Protein AF-A0A7S4CE50-F1 (afdb_monomer_lite)

Foldseek 3Di:
DVVQLVLLCVQVVAQFADCPDPLLVLLCQQQCLRSCVVVCVVPQKDGAADPQKDFFDLCVVCPPVNSVQFAKEDQALVWSADHRDMMGGSDPCSNCLLVVFPCSRVQRRDNDRDQQRHDDPPDPDDGGRSRNSSVVCCVVVVTGGDRDNAEPCHVQHPDDVPDKKWKWKDWPRWIWIDIPPDDIDTHRMYRCVPQVVQFDFDFDPVPPPTTMTIGIGDDDPDPDPDD

Secondary structure (DSSP, 8-state):
-HHHHHHHHHHH-S------SHHHHHTTGGGHHHHTHHHHTT-SEEEEE-SSEEE--HHHHS-HHHHHH-SEEES-TT-S--TTEEEEESSHHHHTGGGGSTTHHHHHH-SS---SSS--TT-TT----HHHHHHHHHHTTSS-EE----BTTTSS-SS-STT--EEEEEETTEEEEEESSS--EEESEEE-GGGGGG---B--GGGTTS--EEEEEPPP-------

InterPro domains:
  IPR046733 Protein of unknown function DUF6625 [PF20330] (19-205)

Radius of gyration: 19.38 Å; chains: 1; bounding box: 46×53×55 Å

Structure (mmCIF, N/CA/C/O backbone):
data_AF-A0A7S4CE50-F1
#
_entry.id   AF-A0A7S4CE50-F1
#
loop_
_atom_site.group_PDB
_atom_site.id
_atom_site.type_symbol
_atom_site.label_atom_id
_atom_site.label_alt_id
_atom_site.label_comp_id
_atom_site.label_asym_id
_atom_site.label_entity_id
_atom_site.label_seq_id
_atom_site.pdbx_PDB_ins_code
_atom_site.Cartn_x
_atom_site.Cartn_y
_atom_site.Cartn_z
_atom_site.occupancy
_atom_site.B_iso_or_equiv
_atom_site.auth_seq_id
_atom_site.auth_comp_id
_atom_site.auth_asym_id
_atom_site.auth_atom_id
_atom_site.pdbx_PDB_model_num
ATOM 1 N N . MET A 1 1 ? -18.381 3.928 -4.720 1.00 68.38 1 MET A N 1
ATOM 2 C CA . MET A 1 1 ? -17.875 4.724 -3.578 1.00 68.38 1 MET A CA 1
ATOM 3 C C . MET A 1 1 ? -18.650 4.424 -2.304 1.00 68.38 1 MET A C 1
ATOM 5 O O . MET A 1 1 ? -18.011 4.086 -1.322 1.00 68.38 1 MET A O 1
ATOM 9 N N . GLU A 1 2 ? -19.985 4.451 -2.327 1.00 77.75 2 GLU A N 1
ATOM 10 C CA . GLU A 1 2 ? -20.840 4.128 -1.165 1.00 77.75 2 GLU A CA 1
ATOM 11 C C . GLU A 1 2 ? -20.569 2.728 -0.584 1.00 77.75 2 GLU A C 1
ATOM 13 O O . GLU A 1 2 ? -20.152 2.621 0.559 1.00 77.75 2 GLU A O 1
ATOM 18 N N . GLN A 1 3 ? -20.592 1.674 -1.410 1.00 89.31 3 GLN A N 1
ATOM 19 C CA . GLN A 1 3 ? -20.269 0.304 -0.966 1.00 89.31 3 GLN A CA 1
ATOM 20 C C . GLN A 1 3 ? -18.892 0.165 -0.286 1.00 89.31 3 GLN A C 1
ATOM 22 O O . GLN A 1 3 ? -18.730 -0.638 0.632 1.00 89.31 3 GLN A O 1
ATOM 27 N N . PHE A 1 4 ? -17.895 0.932 -0.744 1.00 92.50 4 PHE A N 1
ATOM 28 C CA . PHE A 1 4 ? -16.549 0.934 -0.166 1.00 92.50 4 PHE A CA 1
ATOM 29 C C . PHE A 1 4 ? -16.538 1.632 1.199 1.00 92.50 4 PHE A C 1
ATOM 31 O O . PHE A 1 4 ? -15.965 1.109 2.153 1.00 92.50 4 PHE A O 1
ATOM 38 N N . HIS A 1 5 ? -17.178 2.801 1.293 1.00 93.50 5 HIS A N 1
ATOM 39 C CA . HIS A 1 5 ? -17.281 3.557 2.542 1.00 93.50 5 HIS A CA 1
ATOM 40 C C . HIS A 1 5 ? -18.080 2.776 3.589 1.00 93.50 5 HIS A C 1
ATOM 42 O O . HIS A 1 5 ? -17.591 2.596 4.702 1.00 93.50 5 HIS A O 1
ATOM 48 N N . ASP A 1 6 ? -19.212 2.186 3.204 1.00 94.62 6 ASP A N 1
ATOM 49 C CA . ASP A 1 6 ? -20.017 1.337 4.083 1.00 94.62 6 ASP A CA 1
ATOM 50 C C . ASP A 1 6 ? -19.229 0.131 4.592 1.00 94.62 6 ASP A C 1
ATOM 52 O O . ASP A 1 6 ? -19.325 -0.235 5.762 1.00 94.62 6 ASP A O 1
ATOM 56 N N . LEU A 1 7 ? -18.429 -0.502 3.727 1.00 95.81 7 LEU A N 1
ATOM 57 C CA . LEU A 1 7 ? -17.550 -1.593 4.139 1.00 95.81 7 LEU A CA 1
ATOM 58 C C . LEU A 1 7 ? -16.524 -1.114 5.169 1.00 95.81 7 LEU A C 1
ATOM 60 O O . LEU A 1 7 ? -16.334 -1.787 6.181 1.00 95.81 7 LEU A O 1
ATOM 64 N N . ALA A 1 8 ? -15.896 0.041 4.938 1.00 96.00 8 ALA A N 1
ATOM 65 C CA . ALA A 1 8 ? -14.939 0.625 5.870 1.00 96.00 8 ALA A CA 1
ATOM 66 C C . ALA A 1 8 ? -15.592 0.921 7.229 1.00 96.00 8 ALA A C 1
ATOM 68 O O . ALA A 1 8 ? -15.050 0.530 8.263 1.00 96.00 8 ALA A O 1
ATOM 69 N N . VAL A 1 9 ? -16.777 1.538 7.242 1.00 96.56 9 VAL A N 1
ATOM 70 C CA . VAL A 1 9 ? -17.545 1.822 8.465 1.00 96.56 9 VAL A CA 1
ATOM 71 C C . VAL A 1 9 ? -17.914 0.527 9.188 1.00 96.56 9 VAL A C 1
ATOM 73 O O . VAL A 1 9 ? -17.652 0.405 10.381 1.00 96.56 9 VAL A O 1
ATOM 76 N N . ARG A 1 10 ? -18.447 -0.479 8.480 1.00 96.81 10 ARG A N 1
ATOM 77 C CA . ARG A 1 10 ? -18.818 -1.773 9.080 1.00 96.81 10 ARG A CA 1
ATOM 78 C C . ARG A 1 10 ? -17.623 -2.516 9.673 1.00 96.81 10 ARG A C 1
ATOM 80 O O . ARG A 1 10 ? -17.726 -3.021 10.783 1.00 96.81 10 ARG A O 1
ATOM 87 N N . LYS A 1 11 ? -16.504 -2.598 8.945 1.00 96.62 11 LYS A N 1
ATOM 88 C CA . LYS A 1 11 ? -15.297 -3.311 9.397 1.00 96.62 11 LYS A CA 1
ATOM 89 C C . LYS A 1 11 ? -14.623 -2.584 10.557 1.00 96.62 11 LYS A C 1
ATOM 91 O O . LYS A 1 11 ? -14.184 -3.215 11.510 1.00 96.62 11 LYS A O 1
ATOM 96 N N . THR A 1 12 ? -14.540 -1.256 10.500 1.00 95.94 12 THR A N 1
ATOM 97 C CA . THR A 1 12 ? -13.874 -0.481 11.557 1.00 95.94 12 THR A CA 1
ATOM 98 C C . THR A 1 12 ? -14.747 -0.257 12.786 1.00 95.94 12 THR A C 1
ATOM 100 O O . THR A 1 12 ? -14.198 -0.135 13.874 1.00 95.94 12 THR A O 1
ATOM 103 N N . GLY A 1 13 ? -16.072 -0.192 12.635 1.00 96.50 13 GLY A N 1
ATOM 104 C CA . GLY A 1 13 ? -16.991 0.215 13.699 1.00 96.50 13 GLY A CA 1
ATOM 105 C C . GLY A 1 13 ? -16.960 1.718 14.006 1.00 96.50 13 GLY A C 1
ATOM 106 O O . GLY A 1 13 ? -17.508 2.140 15.020 1.00 96.50 13 GLY A O 1
ATOM 107 N N . HIS A 1 14 ? -16.324 2.534 13.156 1.00 95.44 14 HIS A N 1
ATOM 108 C CA . HIS A 1 14 ? -16.180 3.977 13.353 1.00 95.44 14 HIS A CA 1
ATOM 109 C C . HIS A 1 14 ? -16.920 4.776 12.279 1.00 95.44 14 HIS A C 1
ATOM 111 O O . HIS A 1 14 ? -17.014 4.369 11.124 1.00 95.44 14 HIS A O 1
ATOM 117 N N . SER A 1 15 ? -17.405 5.960 12.658 1.00 93.88 15 SER A N 1
ATOM 118 C CA . SER A 1 15 ? -17.930 6.938 11.704 1.00 93.88 15 SER A CA 1
ATOM 119 C C . SER A 1 15 ? -16.778 7.581 10.928 1.00 93.88 15 SER A C 1
ATOM 121 O O . SER A 1 15 ? -15.888 8.196 11.522 1.00 93.88 15 SER A O 1
ATOM 123 N N . LEU A 1 16 ? -16.776 7.424 9.603 1.00 94.25 16 LEU A N 1
ATOM 124 C CA . LEU A 1 16 ? -15.692 7.877 8.729 1.00 94.25 16 LEU A CA 1
ATOM 125 C C . LEU A 1 16 ? -16.144 9.025 7.826 1.00 94.25 16 LEU A C 1
ATOM 127 O O . LEU A 1 16 ? -17.318 9.145 7.473 1.00 94.25 16 LEU A O 1
ATOM 131 N N . GLY A 1 17 ? -15.189 9.860 7.425 1.00 90.06 17 GLY A N 1
ATOM 132 C CA . GLY A 1 17 ? -15.445 11.054 6.639 1.00 90.06 17 GLY A CA 1
ATOM 133 C C . GLY A 1 17 ? -15.938 10.704 5.231 1.00 90.06 17 GLY A C 1
ATOM 134 O O . GLY A 1 17 ? -15.553 9.670 4.679 1.00 90.06 17 GLY A O 1
ATOM 135 N N . PRO A 1 18 ? -16.771 11.557 4.621 1.00 88.44 18 PRO A N 1
ATOM 136 C CA . PRO A 1 18 ? -17.265 11.341 3.266 1.00 88.44 18 PRO A CA 1
ATOM 137 C C . PRO A 1 18 ? -16.127 11.370 2.236 1.00 88.44 18 PRO A C 1
ATOM 139 O O . PRO A 1 18 ? -15.191 12.166 2.330 1.00 88.44 18 PRO A O 1
ATOM 142 N N . LEU A 1 19 ? -16.238 10.537 1.201 1.00 88.44 19 LEU A N 1
ATOM 143 C CA . LEU A 1 19 ? -15.258 10.450 0.117 1.00 88.44 19 LEU A CA 1
ATOM 144 C C . LEU A 1 19 ? -15.548 11.490 -0.984 1.00 88.44 19 LEU A C 1
ATOM 146 O O . LEU A 1 19 ? -16.010 11.143 -2.068 1.00 88.44 19 LEU A O 1
ATOM 150 N N . TYR A 1 20 ? -15.285 12.772 -0.708 1.00 81.88 20 TYR A N 1
ATOM 151 C CA . TYR A 1 20 ? -15.552 13.883 -1.645 1.00 81.88 20 TYR A CA 1
ATOM 152 C C . TYR A 1 20 ? -14.523 14.054 -2.776 1.00 81.88 20 TYR A C 1
ATOM 154 O O . TYR A 1 20 ? -14.697 14.919 -3.632 1.00 81.88 20 TYR A O 1
ATOM 162 N N . GLY A 1 21 ? -13.450 13.261 -2.808 1.00 82.25 21 GLY A N 1
ATOM 163 C CA . GLY A 1 21 ? -12.438 13.372 -3.855 1.00 82.25 21 GLY A CA 1
ATOM 164 C C . GLY A 1 21 ? -11.477 12.186 -3.908 1.00 82.25 21 GLY A C 1
ATOM 165 O O . GLY A 1 21 ? -11.384 11.428 -2.938 1.00 82.25 21 GLY A O 1
ATOM 166 N N . PRO A 1 22 ? -10.737 12.037 -5.023 1.00 84.62 22 PRO A N 1
ATOM 167 C CA . PRO A 1 22 ? -9.852 10.896 -5.251 1.00 84.62 22 PRO A CA 1
ATOM 168 C C . PRO A 1 22 ? -8.738 10.806 -4.202 1.00 84.62 22 PRO A C 1
ATOM 170 O O . PRO A 1 22 ? -8.432 9.716 -3.742 1.00 84.62 22 PRO A O 1
ATOM 173 N N . TYR A 1 23 ? -8.205 11.939 -3.733 1.00 86.19 23 TYR A N 1
ATOM 174 C CA . TYR A 1 23 ? -7.177 11.947 -2.688 1.00 86.19 23 TYR A CA 1
ATOM 175 C C . TYR A 1 23 ? -7.693 11.495 -1.323 1.00 86.19 23 TYR A C 1
ATOM 177 O O . TYR A 1 23 ? -6.938 10.921 -0.551 1.00 86.19 23 TYR A O 1
ATOM 185 N N . LYS A 1 24 ? -8.982 11.683 -1.003 1.00 90.31 24 LYS A N 1
ATOM 186 C CA . LYS A 1 24 ? -9.495 11.205 0.289 1.00 90.31 24 LYS A CA 1
ATOM 187 C C . LYS A 1 24 ? -9.467 9.679 0.379 1.00 90.31 24 LYS A C 1
ATOM 189 O O . LYS A 1 24 ? -9.286 9.142 1.465 1.00 90.31 24 LYS A O 1
ATOM 194 N N . LEU A 1 25 ? -9.605 8.988 -0.754 1.00 90.62 25 LEU A N 1
ATOM 195 C CA . LEU A 1 25 ? -9.495 7.532 -0.824 1.00 90.62 25 LEU A CA 1
ATOM 196 C C . LEU A 1 25 ? -8.109 7.038 -0.385 1.00 90.62 25 LEU A C 1
ATOM 198 O O . LEU A 1 25 ? -8.008 5.964 0.203 1.00 90.62 25 LEU A O 1
ATOM 202 N N . CYS A 1 26 ? -7.063 7.834 -0.618 1.00 90.50 26 CYS A N 1
ATOM 203 C CA . CYS A 1 26 ? -5.698 7.516 -0.214 1.00 90.50 26 CYS A CA 1
ATOM 204 C C . CYS A 1 26 ? -5.573 7.340 1.306 1.00 90.50 26 CYS A C 1
ATOM 206 O O . CYS A 1 26 ? -4.957 6.377 1.755 1.00 90.50 26 CYS A O 1
ATOM 208 N N . ASP A 1 27 ? -6.300 8.133 2.107 1.00 92.25 27 ASP A N 1
ATOM 209 C CA . ASP A 1 27 ? -6.311 7.967 3.568 1.00 92.25 27 ASP A CA 1
ATOM 210 C C . ASP A 1 27 ? -6.834 6.589 4.016 1.00 92.25 27 ASP A C 1
ATOM 212 O O . ASP A 1 27 ? -6.598 6.178 5.145 1.00 92.25 27 ASP A O 1
ATOM 216 N N . TYR A 1 28 ? -7.549 5.861 3.154 1.00 93.81 28 TYR A N 1
ATOM 217 C CA . TYR A 1 28 ? -8.092 4.541 3.464 1.00 93.81 28 TYR A CA 1
ATOM 218 C C . TYR A 1 28 ? -7.153 3.396 3.060 1.00 93.81 28 TYR A C 1
ATOM 220 O O . TYR A 1 28 ? -7.399 2.265 3.475 1.00 93.81 28 TYR A O 1
ATOM 228 N N . LYS A 1 29 ? -6.067 3.646 2.306 1.00 93.75 29 LYS A N 1
ATOM 229 C CA . LYS A 1 29 ? -5.100 2.600 1.907 1.00 93.75 29 LYS A CA 1
ATOM 230 C C . LYS A 1 29 ? -4.586 1.768 3.100 1.00 93.75 29 LYS A C 1
ATOM 232 O O . LYS A 1 29 ? -4.558 0.541 2.979 1.00 93.75 29 LYS A O 1
ATOM 237 N N . PRO A 1 30 ? -4.272 2.353 4.279 1.00 94.25 30 PRO A N 1
ATOM 238 C CA . PRO A 1 30 ? -3.849 1.577 5.449 1.00 94.25 30 PRO A CA 1
ATOM 239 C C . PRO A 1 30 ? -4.900 0.585 5.971 1.00 94.25 30 PRO A C 1
ATOM 241 O O . PRO A 1 30 ? -4.553 -0.372 6.659 1.00 94.25 30 PRO A O 1
ATOM 244 N N . LEU A 1 31 ? -6.183 0.785 5.648 1.00 95.56 31 LEU A N 1
ATOM 245 C CA . LEU A 1 31 ? -7.282 -0.067 6.104 1.00 95.56 31 LEU A CA 1
ATOM 246 C C . LEU A 1 31 ? -7.499 -1.278 5.195 1.00 95.56 31 LEU A C 1
ATOM 248 O O . LEU A 1 31 ? -8.213 -2.193 5.597 1.00 95.56 31 LEU A O 1
ATOM 252 N N . PHE A 1 32 ? -6.915 -1.316 3.991 1.00 96.12 32 PHE A N 1
ATOM 253 C CA . PHE A 1 32 ? -7.239 -2.330 2.978 1.00 96.12 32 PHE A CA 1
ATOM 254 C C . PHE A 1 32 ? -7.058 -3.762 3.489 1.00 96.12 32 PHE A C 1
ATOM 256 O O . PHE A 1 32 ? -7.909 -4.609 3.227 1.00 96.12 32 PHE A O 1
ATOM 263 N N . GLY A 1 33 ? -6.012 -4.016 4.282 1.00 97.25 33 GLY A N 1
ATOM 264 C CA . GLY A 1 33 ? -5.773 -5.329 4.886 1.00 97.25 33 GLY A CA 1
ATOM 265 C C . GLY A 1 33 ? -6.938 -5.813 5.753 1.00 97.25 33 GLY A C 1
ATOM 266 O O . GLY A 1 33 ? -7.329 -6.971 5.667 1.00 97.25 33 GLY A O 1
ATOM 267 N N . HIS A 1 34 ? -7.523 -4.923 6.556 1.00 97.56 34 HIS A N 1
ATOM 268 C CA . HIS A 1 34 ? -8.688 -5.229 7.388 1.00 97.56 34 HIS A CA 1
ATOM 269 C C . HIS A 1 34 ? -9.996 -5.203 6.585 1.00 97.56 34 HIS A C 1
ATOM 271 O O . HIS A 1 34 ? -10.813 -6.113 6.699 1.00 97.56 34 HIS A O 1
ATOM 277 N N . MET A 1 35 ? -10.200 -4.189 5.741 1.00 97.06 35 MET A N 1
ATOM 278 C CA . MET A 1 35 ? -11.433 -4.035 4.962 1.00 97.06 35 MET A CA 1
ATOM 279 C C . MET A 1 35 ? -11.711 -5.238 4.066 1.00 97.06 35 MET A C 1
ATOM 281 O O . MET A 1 35 ? -12.860 -5.656 3.932 1.00 97.06 35 MET A O 1
ATOM 285 N N . PHE A 1 36 ? -10.656 -5.787 3.470 1.00 96.81 36 PHE A N 1
ATOM 286 C CA . PHE A 1 36 ? -10.731 -6.856 2.485 1.00 96.81 36 PHE A CA 1
ATOM 287 C C . PHE A 1 36 ? -10.237 -8.198 3.031 1.00 96.81 36 PHE A C 1
ATOM 289 O O . PHE A 1 36 ? -9.971 -9.108 2.253 1.00 96.81 36 PHE A O 1
ATOM 296 N N . GLU A 1 37 ? -10.130 -8.359 4.353 1.00 95.81 37 GLU A N 1
ATOM 297 C CA . GLU A 1 37 ? -9.559 -9.562 4.974 1.00 95.81 37 GLU A CA 1
ATOM 298 C C . GLU A 1 37 ? -10.221 -10.873 4.509 1.00 95.81 37 GLU A C 1
ATOM 300 O O . GLU A 1 37 ? -9.546 -11.898 4.435 1.00 95.81 37 GLU A O 1
ATOM 305 N N . ASP A 1 38 ? -11.511 -10.830 4.155 1.00 95.19 38 ASP A N 1
ATOM 306 C CA . ASP A 1 38 ? -12.289 -11.984 3.689 1.00 95.19 38 ASP A CA 1
ATOM 307 C C . ASP A 1 38 ? -11.818 -12.468 2.310 1.00 95.19 38 ASP A C 1
ATOM 309 O O . ASP A 1 38 ? -11.695 -13.668 2.076 1.00 95.19 38 ASP A O 1
ATOM 313 N N . ILE A 1 39 ? -11.492 -11.537 1.405 1.00 96.19 39 ILE A N 1
ATOM 314 C CA . ILE A 1 39 ? -10.974 -11.865 0.067 1.00 96.19 39 ILE A CA 1
ATOM 315 C C . ILE A 1 39 ? -9.454 -12.032 0.058 1.00 96.19 39 ILE A C 1
ATOM 317 O O . ILE A 1 39 ? -8.911 -12.606 -0.882 1.00 96.19 39 ILE A O 1
ATOM 321 N N . LEU A 1 40 ? -8.764 -11.540 1.092 1.00 97.00 40 LEU A N 1
ATOM 322 C CA . LEU A 1 40 ? -7.314 -11.644 1.216 1.00 97.00 40 LEU A CA 1
ATOM 323 C C . LEU A 1 40 ? -6.854 -13.011 1.745 1.00 97.00 40 LEU A C 1
ATOM 325 O O . LEU A 1 40 ? -5.680 -13.323 1.602 1.00 97.00 40 LEU A O 1
ATOM 329 N N . GLN A 1 41 ? -7.743 -13.845 2.299 1.00 95.38 41 GLN A N 1
ATOM 330 C CA . GLN A 1 41 ? -7.400 -15.150 2.896 1.00 95.38 41 GLN A CA 1
ATOM 331 C C . GLN A 1 41 ? -6.444 -16.041 2.074 1.00 95.38 41 GLN A C 1
ATOM 333 O O . GLN A 1 41 ? -5.528 -16.596 2.677 1.00 95.38 41 GLN A O 1
ATOM 338 N N . PRO A 1 42 ? -6.589 -16.198 0.741 1.00 97.25 42 PRO A N 1
ATOM 339 C CA . PRO A 1 42 ? -5.706 -17.081 -0.022 1.00 97.25 42 PRO A CA 1
ATOM 340 C C . PRO A 1 42 ? -4.359 -16.442 -0.403 1.00 97.25 42 PRO A C 1
ATOM 342 O O . PRO A 1 42 ? -3.556 -17.096 -1.063 1.00 97.25 42 PRO A O 1
ATOM 345 N N . TYR A 1 43 ? -4.108 -15.175 -0.052 1.00 97.69 43 TYR A N 1
ATOM 346 C CA . TYR A 1 43 ? -2.918 -14.436 -0.476 1.00 97.69 43 TYR A CA 1
ATOM 347 C C . TYR A 1 43 ? -1.918 -14.255 0.668 1.00 97.69 43 TYR A C 1
ATOM 349 O O . TYR A 1 43 ? -2.274 -13.799 1.754 1.00 97.69 43 TYR A O 1
ATOM 357 N N . ASP A 1 44 ? -0.637 -14.511 0.390 1.00 97.00 44 ASP A N 1
ATOM 358 C CA . ASP A 1 44 ? 0.461 -14.314 1.350 1.00 97.00 44 ASP A CA 1
ATOM 359 C C . ASP A 1 44 ? 0.725 -12.833 1.671 1.00 97.00 44 ASP A C 1
ATOM 361 O O . ASP A 1 44 ? 1.244 -12.490 2.738 1.00 97.00 44 ASP A O 1
ATOM 365 N N . PHE A 1 45 ? 0.385 -11.950 0.728 1.00 97.25 45 PHE A N 1
ATOM 366 C CA . PHE A 1 45 ? 0.628 -10.513 0.787 1.00 97.25 45 PHE A CA 1
ATOM 367 C C . PHE A 1 45 ? -0.588 -9.737 0.285 1.00 97.25 45 PHE A C 1
ATOM 369 O O . PHE A 1 45 ? -1.299 -10.180 -0.615 1.00 97.25 45 PHE A O 1
ATOM 376 N N . TYR A 1 46 ? -0.781 -8.544 0.834 1.00 96.81 46 TYR A N 1
ATOM 377 C CA . TYR A 1 46 ? -1.699 -7.528 0.324 1.00 96.81 46 TYR A CA 1
ATOM 378 C C . TYR A 1 46 ? -0.952 -6.202 0.201 1.00 96.81 46 TYR A C 1
ATOM 380 O O . TYR A 1 46 ? 0.166 -6.066 0.688 1.00 96.81 46 TYR A O 1
ATOM 388 N N . GLY A 1 47 ? -1.538 -5.201 -0.441 1.00 94.00 47 GLY A N 1
ATOM 389 C CA . GLY A 1 47 ? -0.869 -3.917 -0.569 1.00 94.00 47 GLY A CA 1
ATOM 390 C C . GLY A 1 47 ? -1.655 -2.911 -1.375 1.00 94.00 47 GLY A C 1
ATOM 391 O O . GLY A 1 47 ? -2.842 -3.093 -1.642 1.00 94.00 47 GLY A O 1
ATOM 392 N N . PHE A 1 48 ? -0.966 -1.851 -1.760 1.00 92.12 48 PHE A N 1
ATOM 393 C CA . PHE A 1 48 ? -1.499 -0.805 -2.614 1.00 92.12 48 PHE A CA 1
ATOM 394 C C . PHE A 1 48 ? -0.417 -0.301 -3.564 1.00 92.12 48 PHE A C 1
ATOM 396 O O . PHE A 1 48 ? 0.781 -0.381 -3.286 1.00 92.12 48 PHE A O 1
ATOM 403 N N . CYS A 1 49 ? -0.862 0.200 -4.706 1.00 89.44 49 CYS A N 1
ATOM 404 C CA . CYS A 1 49 ? -0.031 0.861 -5.696 1.00 89.44 49 CYS A CA 1
ATOM 405 C C . CYS A 1 49 ? -0.852 1.944 -6.383 1.00 89.44 49 CYS A C 1
ATOM 407 O O . CYS A 1 49 ? -2.089 1.905 -6.350 1.00 89.44 49 CYS A O 1
ATOM 409 N N . ASP A 1 50 ? -0.165 2.888 -7.011 1.00 86.31 50 ASP A N 1
ATOM 410 C CA . ASP A 1 50 ? -0.846 3.889 -7.814 1.00 86.31 50 ASP A CA 1
ATOM 411 C C . ASP A 1 50 ? -1.104 3.372 -9.233 1.00 86.31 50 ASP A C 1
ATOM 413 O O . ASP A 1 50 ? -0.390 2.521 -9.776 1.00 86.31 50 ASP A O 1
ATOM 417 N N . VAL A 1 51 ? -2.162 3.903 -9.841 1.00 85.19 51 VAL A N 1
ATOM 418 C CA . VAL A 1 51 ? -2.640 3.502 -11.174 1.00 85.19 51 VAL A CA 1
ATOM 419 C C . VAL A 1 51 ? -1.750 4.000 -12.314 1.00 85.19 51 VAL A C 1
ATOM 421 O O . VAL A 1 51 ? -1.845 3.527 -13.441 1.00 85.19 51 VAL A O 1
ATOM 424 N N . ASP A 1 52 ? -0.885 4.966 -12.036 1.00 82.44 52 ASP A N 1
ATOM 425 C CA . ASP A 1 52 ? 0.059 5.600 -12.951 1.00 82.44 52 ASP A CA 1
ATOM 426 C C . ASP A 1 52 ? 1.460 4.988 -12.818 1.00 82.44 52 ASP A C 1
ATOM 428 O O . ASP A 1 52 ? 2.481 5.683 -12.773 1.00 82.44 52 ASP A O 1
ATOM 432 N N . THR A 1 53 ? 1.501 3.660 -12.788 1.00 84.25 53 THR A N 1
ATOM 433 C CA . THR A 1 53 ? 2.728 2.873 -12.729 1.00 84.25 53 THR A CA 1
ATOM 434 C C . THR A 1 53 ? 2.876 1.995 -13.971 1.00 84.25 53 THR A C 1
ATOM 436 O O . THR A 1 53 ? 1.906 1.462 -14.508 1.00 84.25 53 THR A O 1
ATOM 439 N N . LEU A 1 54 ? 4.110 1.839 -14.451 1.00 85.06 54 LEU A N 1
ATOM 440 C CA . LEU A 1 54 ? 4.477 0.913 -15.520 1.00 85.06 54 LEU A CA 1
ATOM 441 C C . LEU A 1 54 ? 5.391 -0.170 -14.951 1.00 85.06 54 LEU A C 1
ATOM 443 O O . LEU A 1 54 ? 6.474 0.139 -14.458 1.00 85.06 54 LEU A O 1
ATOM 447 N N . TRP A 1 55 ? 4.962 -1.427 -15.034 1.00 87.81 55 TRP A N 1
ATOM 448 C CA . TRP A 1 55 ? 5.621 -2.574 -14.404 1.00 87.81 55 TRP A CA 1
ATOM 449 C C . TRP A 1 55 ? 6.581 -3.298 -15.354 1.00 87.81 55 TRP A C 1
ATOM 451 O O . TRP A 1 55 ? 6.274 -3.499 -16.528 1.00 87.81 55 TRP A O 1
ATOM 461 N N . GLY A 1 56 ? 7.736 -3.703 -14.831 1.00 90.94 56 GLY A N 1
ATOM 462 C CA . GLY A 1 56 ? 8.683 -4.630 -15.449 1.00 90.94 56 GLY A CA 1
ATOM 463 C C . GLY A 1 56 ? 8.580 -6.033 -14.846 1.00 90.94 56 GLY A C 1
ATOM 464 O O . GLY A 1 56 ? 7.505 -6.481 -14.445 1.00 90.94 56 GLY A O 1
ATOM 465 N N . ASP A 1 57 ? 9.717 -6.723 -14.737 1.00 91.12 57 ASP A N 1
ATOM 466 C CA . ASP A 1 57 ? 9.780 -8.070 -14.166 1.00 91.12 57 ASP A CA 1
ATOM 467 C C . ASP A 1 57 ? 9.778 -8.026 -12.633 1.00 91.12 57 ASP A C 1
ATOM 469 O O . ASP A 1 57 ? 10.827 -8.049 -11.990 1.00 91.12 57 ASP A O 1
ATOM 473 N N . ILE A 1 58 ? 8.587 -8.006 -12.031 1.00 90.56 58 ILE A N 1
ATOM 474 C CA . ILE A 1 58 ? 8.411 -7.965 -10.571 1.00 90.56 58 ILE A CA 1
ATOM 475 C C . ILE A 1 58 ? 9.099 -9.144 -9.877 1.00 90.56 58 ILE A C 1
ATOM 477 O O . ILE A 1 58 ? 9.659 -8.985 -8.791 1.00 90.56 58 ILE A O 1
ATOM 481 N N . ARG A 1 59 ? 9.084 -10.331 -10.496 1.00 90.88 59 ARG A N 1
ATOM 482 C CA . ARG A 1 59 ? 9.611 -11.558 -9.885 1.00 90.88 59 ARG A CA 1
ATOM 483 C C . ARG A 1 59 ? 11.131 -11.575 -9.814 1.00 90.88 59 ARG A C 1
ATOM 485 O O . ARG A 1 59 ? 11.665 -12.231 -8.920 1.00 90.88 59 ARG A O 1
ATOM 492 N N . SER A 1 60 ? 11.812 -10.824 -10.677 1.00 89.50 60 SER A N 1
ATOM 493 C CA . SER A 1 60 ? 13.261 -10.632 -10.568 1.00 89.50 60 SER A CA 1
ATOM 494 C C . SER A 1 60 ? 13.674 -9.827 -9.323 1.00 89.50 60 SER A C 1
ATOM 496 O O . SER A 1 60 ? 14.763 -10.046 -8.794 1.00 89.50 60 SER A O 1
ATOM 498 N N . PHE A 1 61 ? 12.792 -8.961 -8.799 1.00 88.50 61 PHE A N 1
ATOM 499 C CA . PHE A 1 61 ? 13.043 -8.149 -7.598 1.00 88.50 61 PHE A CA 1
ATOM 500 C C . PHE A 1 61 ? 12.449 -8.776 -6.329 1.00 88.50 61 PHE A C 1
ATOM 502 O O . PHE A 1 61 ? 13.132 -8.906 -5.313 1.00 88.50 61 PHE A O 1
ATOM 509 N N . LEU A 1 62 ? 11.185 -9.207 -6.382 1.00 89.81 62 LEU A N 1
ATOM 510 C CA . LEU A 1 62 ? 10.472 -9.847 -5.273 1.00 89.81 62 LEU A CA 1
ATOM 511 C C . LEU A 1 62 ? 10.576 -11.370 -5.372 1.00 89.81 62 LEU A C 1
ATOM 513 O O . LEU A 1 62 ? 9.597 -12.087 -5.606 1.00 89.81 62 LEU A O 1
ATOM 517 N N . THR A 1 63 ? 11.805 -11.854 -5.213 1.00 92.94 63 THR A N 1
ATOM 518 C CA . THR A 1 63 ? 12.117 -13.287 -5.233 1.00 92.94 63 THR A CA 1
ATOM 519 C C . THR A 1 63 ? 11.502 -14.009 -4.025 1.00 92.94 63 THR A C 1
ATOM 521 O O . THR A 1 63 ? 11.257 -13.377 -2.993 1.00 92.94 63 THR A O 1
ATOM 524 N N . PRO A 1 64 ? 11.305 -15.341 -4.079 1.00 94.62 64 PRO A N 1
ATOM 525 C CA . PRO A 1 64 ? 10.840 -16.106 -2.920 1.00 94.62 64 PRO A CA 1
ATOM 526 C C . PRO A 1 64 ? 11.694 -15.885 -1.663 1.00 94.62 64 PRO A C 1
ATOM 528 O O . PRO A 1 64 ? 11.157 -15.733 -0.572 1.00 94.62 64 PRO A O 1
ATOM 531 N N . ALA A 1 65 ? 13.020 -15.779 -1.807 1.00 93.50 65 ALA A N 1
ATOM 532 C CA . ALA A 1 65 ? 13.923 -15.506 -0.687 1.00 93.50 65 ALA A CA 1
ATOM 533 C C . ALA A 1 65 ? 13.660 -14.130 -0.047 1.00 93.50 65 ALA A C 1
ATOM 535 O O . ALA A 1 65 ? 13.613 -14.011 1.179 1.00 93.50 65 ALA A O 1
ATOM 536 N N . VAL A 1 66 ? 13.441 -13.101 -0.872 1.00 91.94 66 VAL A N 1
ATOM 537 C CA . VAL A 1 66 ? 13.095 -11.743 -0.423 1.00 91.94 66 VAL A CA 1
ATOM 538 C C . VAL A 1 66 ? 11.726 -11.740 0.267 1.00 91.94 66 VAL A C 1
ATOM 540 O O . VAL A 1 66 ? 11.614 -11.246 1.390 1.00 91.94 66 VAL A O 1
ATOM 543 N N . LEU A 1 67 ? 10.723 -12.380 -0.343 1.00 93.56 67 LEU A N 1
ATOM 544 C CA . LEU A 1 67 ? 9.364 -12.504 0.196 1.00 93.56 67 LEU A CA 1
ATOM 545 C C . LEU A 1 67 ? 9.305 -13.298 1.511 1.00 93.56 67 LEU A C 1
ATOM 547 O O . LEU A 1 67 ? 8.523 -12.972 2.397 1.00 93.56 67 LEU A O 1
ATOM 551 N N . HIS A 1 68 ? 10.138 -14.321 1.696 1.00 95.25 68 HIS A N 1
ATOM 552 C CA . HIS A 1 68 ? 10.178 -15.088 2.948 1.00 95.25 68 HIS A CA 1
ATOM 553 C C . HIS A 1 68 ? 10.858 -14.331 4.102 1.00 95.25 68 HIS A C 1
ATOM 555 O O . HIS A 1 68 ? 10.507 -14.520 5.270 1.00 95.25 68 HIS A O 1
ATOM 561 N N . SER A 1 69 ? 11.826 -13.467 3.794 1.00 94.62 69 SER A N 1
ATOM 562 C CA . SER A 1 69 ? 12.663 -12.796 4.797 1.00 94.62 69 SER A CA 1
ATOM 563 C C . SER A 1 69 ? 12.113 -11.459 5.300 1.00 94.62 69 SER A C 1
ATOM 565 O O . SER A 1 69 ? 12.619 -10.957 6.301 1.00 94.62 69 SER A O 1
ATOM 567 N N . HIS A 1 70 ? 11.074 -10.906 4.669 1.00 95.50 70 HIS A N 1
ATOM 568 C CA . HIS A 1 70 ? 10.535 -9.590 5.022 1.00 95.50 70 HIS A CA 1
ATOM 569 C C . HIS A 1 70 ? 9.010 -9.597 5.125 1.00 95.50 70 HIS A C 1
ATOM 571 O O . HIS A 1 70 ? 8.330 -10.449 4.558 1.00 95.50 70 HIS A O 1
ATOM 577 N N . ASP A 1 71 ? 8.475 -8.645 5.877 1.00 96.62 71 ASP A N 1
ATOM 578 C CA . ASP A 1 71 ? 7.050 -8.496 6.158 1.00 96.62 71 ASP A CA 1
ATOM 579 C C . ASP A 1 71 ? 6.457 -7.272 5.460 1.00 96.62 71 ASP A C 1
ATOM 581 O O . ASP A 1 71 ? 5.268 -7.267 5.166 1.00 96.62 71 ASP A O 1
ATOM 585 N N . VAL A 1 72 ? 7.268 -6.257 5.155 1.00 94.00 72 VAL A N 1
ATOM 586 C CA . VAL A 1 72 ? 6.837 -5.070 4.407 1.00 94.00 72 VAL A CA 1
ATOM 587 C C . VAL A 1 72 ? 7.828 -4.780 3.287 1.00 94.00 72 VAL A C 1
ATOM 589 O O . VAL A 1 72 ? 9.037 -4.765 3.520 1.00 94.00 72 VAL A O 1
ATOM 592 N N . PHE A 1 73 ? 7.319 -4.538 2.081 1.00 91.00 73 PHE A N 1
ATOM 593 C CA . PHE A 1 73 ? 8.099 -4.178 0.900 1.00 91.00 73 PHE A CA 1
ATOM 594 C C . PHE A 1 73 ? 7.621 -2.834 0.392 1.00 91.00 73 PHE A C 1
ATOM 596 O O . PHE A 1 73 ? 6.461 -2.696 0.017 1.00 91.00 73 PHE A O 1
ATOM 603 N N . SER A 1 74 ? 8.520 -1.867 0.327 1.00 85.12 74 SER A N 1
ATOM 604 C CA . SER A 1 74 ? 8.274 -0.586 -0.317 1.00 85.12 74 SER A CA 1
ATOM 605 C C . SER A 1 74 ? 9.345 -0.341 -1.365 1.00 85.12 74 SER A C 1
ATOM 607 O O . SER A 1 74 ? 10.411 -0.960 -1.370 1.00 85.12 74 SER A O 1
ATOM 609 N N . ALA A 1 75 ? 9.050 0.569 -2.280 1.00 71.00 75 ALA A N 1
ATOM 610 C CA . ALA A 1 75 ? 9.982 0.924 -3.334 1.00 71.00 75 ALA A CA 1
ATOM 611 C C . ALA A 1 75 ? 11.129 1.841 -2.892 1.00 71.00 75 ALA A C 1
ATOM 613 O O . ALA A 1 75 ? 12.144 1.932 -3.592 1.00 71.00 75 ALA A O 1
ATOM 614 N N . TRP A 1 76 ? 10.983 2.490 -1.729 1.00 71.56 76 TRP A N 1
ATOM 615 C CA . TRP A 1 76 ? 11.939 3.476 -1.245 1.00 71.56 76 TRP A CA 1
ATOM 616 C C . TRP A 1 76 ? 12.769 2.932 -0.080 1.00 71.56 76 TRP A C 1
ATOM 618 O O . TRP A 1 76 ? 12.235 2.733 1.009 1.00 71.56 76 TRP A O 1
ATOM 628 N N . PRO A 1 77 ? 14.103 2.812 -0.213 1.00 62.94 77 PRO A N 1
ATOM 629 C CA . PRO A 1 77 ? 14.954 2.257 0.845 1.00 62.94 77 PRO A CA 1
ATOM 630 C C . PRO A 1 77 ? 14.965 3.089 2.138 1.00 62.94 77 PRO A C 1
ATOM 632 O O . PRO A 1 77 ? 15.450 2.625 3.164 1.00 62.94 77 PRO A O 1
ATOM 635 N N . ARG A 1 78 ? 14.455 4.328 2.103 1.00 67.19 78 ARG A N 1
ATOM 636 C CA . ARG A 1 78 ? 14.412 5.246 3.252 1.00 67.19 78 ARG A CA 1
ATOM 637 C C . ARG A 1 78 ? 13.023 5.383 3.897 1.00 67.19 78 ARG A C 1
ATOM 639 O O . ARG A 1 78 ? 12.921 6.071 4.908 1.00 67.19 78 ARG A O 1
ATOM 646 N N . ARG A 1 79 ? 11.964 4.758 3.357 1.00 73.44 79 ARG A N 1
ATOM 647 C CA . ARG A 1 79 ? 10.616 4.726 3.974 1.00 73.44 79 ARG A CA 1
ATOM 648 C C . ARG A 1 79 ? 10.065 3.323 3.905 1.00 73.44 79 ARG A C 1
ATOM 650 O O . ARG A 1 79 ? 10.029 2.715 2.846 1.00 73.44 79 ARG A O 1
ATOM 657 N N . VAL A 1 80 ? 9.521 2.867 5.024 1.00 79.00 80 VAL A N 1
ATOM 658 C CA . VAL A 1 80 ? 8.885 1.550 5.108 1.00 79.00 80 VAL A CA 1
ATOM 659 C C . VAL A 1 80 ? 7.568 1.486 4.319 1.00 79.00 80 VAL A C 1
ATOM 661 O O . VAL A 1 80 ? 7.173 0.408 3.898 1.00 79.00 80 VAL A O 1
ATOM 664 N N . VAL A 1 81 ? 6.916 2.626 4.063 1.00 83.88 81 VAL A N 1
ATOM 665 C CA . VAL A 1 81 ? 5.698 2.723 3.239 1.00 83.88 81 VAL A CA 1
ATOM 666 C C . VAL A 1 81 ? 5.857 3.824 2.199 1.00 83.88 81 VAL A C 1
ATOM 668 O O . VAL A 1 81 ? 6.353 4.911 2.508 1.00 83.88 81 VAL A O 1
ATOM 671 N N . TYR A 1 82 ? 5.433 3.536 0.971 1.00 80.94 82 TYR A N 1
ATOM 672 C CA . TYR A 1 82 ? 5.439 4.474 -0.143 1.00 80.94 82 TYR A CA 1
ATOM 673 C C . TYR A 1 82 ? 4.234 4.260 -1.062 1.00 80.94 82 TYR A C 1
ATOM 675 O O . TYR A 1 82 ? 3.834 3.128 -1.335 1.00 80.94 82 TYR A O 1
ATOM 683 N N . GLY A 1 83 ? 3.646 5.345 -1.548 1.00 75.62 83 GLY A N 1
ATOM 684 C CA . GLY A 1 83 ? 2.342 5.300 -2.199 1.00 75.62 83 GLY A CA 1
ATOM 685 C C . GLY A 1 83 ? 2.199 4.514 -3.456 1.00 75.62 83 GLY A C 1
ATOM 686 O O . GLY A 1 83 ? 1.261 3.735 -3.632 1.00 75.62 83 GLY A O 1
ATOM 687 N N . HIS A 1 84 ? 3.179 4.728 -4.320 1.00 81.12 84 HIS A N 1
ATOM 688 C CA . HIS A 1 84 ? 3.178 4.188 -5.663 1.00 81.12 84 HIS A CA 1
ATOM 689 C C . HIS A 1 84 ? 3.281 2.665 -5.629 1.00 81.12 84 HIS A C 1
ATOM 691 O O . HIS A 1 84 ? 2.831 2.010 -6.566 1.00 81.12 84 HIS A O 1
ATOM 697 N N . PHE A 1 85 ? 3.848 2.106 -4.551 1.00 87.50 85 PHE A N 1
ATOM 698 C CA . PHE A 1 85 ? 3.893 0.676 -4.293 1.00 87.50 85 PHE A CA 1
ATOM 699 C C . PHE A 1 85 ? 4.306 0.356 -2.850 1.00 87.50 85 PHE A C 1
ATOM 701 O O . PHE A 1 85 ? 5.426 0.671 -2.432 1.00 87.50 85 PHE A O 1
ATOM 708 N N . THR A 1 86 ? 3.442 -0.359 -2.127 1.00 90.69 86 THR A N 1
ATOM 709 C CA . THR A 1 86 ? 3.795 -1.054 -0.883 1.00 90.69 86 THR A CA 1
ATOM 710 C C . THR A 1 86 ? 3.062 -2.392 -0.777 1.00 90.69 86 THR A C 1
ATOM 712 O O . THR A 1 86 ? 1.857 -2.459 -1.016 1.00 90.69 86 THR A O 1
ATOM 715 N N . LEU A 1 87 ? 3.774 -3.445 -0.370 1.00 94.06 87 LEU A N 1
ATOM 716 C CA . LEU A 1 87 ? 3.220 -4.745 0.012 1.00 94.06 87 LEU A CA 1
ATOM 717 C C . LEU A 1 87 ? 3.444 -5.019 1.499 1.00 94.06 87 LEU A C 1
ATOM 719 O O . LEU A 1 87 ? 4.494 -4.708 2.053 1.00 94.06 87 LEU A O 1
ATOM 723 N N . PHE A 1 88 ? 2.480 -5.690 2.110 1.00 96.44 88 PHE A N 1
ATOM 724 C CA . PHE A 1 88 ? 2.453 -6.115 3.499 1.00 96.44 88 PHE A CA 1
ATOM 725 C C . PHE A 1 88 ? 2.167 -7.606 3.547 1.00 96.44 88 PHE A C 1
ATOM 727 O O . PHE A 1 88 ? 1.290 -8.105 2.836 1.00 96.44 88 PHE A O 1
ATOM 734 N N . ARG A 1 89 ? 2.879 -8.332 4.405 1.00 97.88 89 ARG A N 1
ATOM 735 C CA . ARG A 1 89 ? 2.558 -9.719 4.716 1.00 97.88 89 ARG A CA 1
ATOM 736 C C . ARG A 1 89 ? 1.142 -9.766 5.266 1.00 97.88 89 ARG A C 1
ATOM 738 O O . ARG A 1 89 ? 0.769 -8.974 6.132 1.00 97.88 89 ARG A O 1
ATOM 745 N N . ASN A 1 90 ? 0.353 -10.704 4.769 1.00 98.00 90 ASN A N 1
ATOM 746 C CA . ASN A 1 90 ? -1.032 -10.852 5.165 1.00 98.00 90 ASN A CA 1
ATOM 747 C C . ASN A 1 90 ? -1.145 -11.544 6.530 1.00 98.00 90 ASN A C 1
ATOM 749 O O . ASN A 1 90 ? -1.465 -12.723 6.642 1.00 98.00 90 ASN A O 1
ATOM 753 N N . ILE A 1 91 ? -0.832 -10.792 7.584 1.00 97.44 91 ILE A N 1
ATOM 754 C CA . ILE A 1 91 ? -0.929 -11.221 8.980 1.00 97.44 91 ILE A CA 1
ATOM 755 C C . ILE A 1 91 ? -1.769 -10.223 9.782 1.00 97.44 91 ILE A C 1
ATOM 757 O O . ILE A 1 91 ? -1.762 -9.030 9.465 1.00 97.44 91 ILE A O 1
ATOM 761 N N . PRO A 1 92 ? -2.454 -10.667 10.856 1.00 97.00 92 PRO A N 1
ATOM 762 C CA . PRO A 1 92 ? -3.256 -9.791 11.709 1.00 97.00 92 PRO A CA 1
ATOM 763 C C . PRO A 1 92 ? -2.526 -8.517 12.149 1.00 97.00 92 PRO A C 1
ATOM 765 O O . PRO A 1 92 ? -3.097 -7.436 12.049 1.00 97.00 92 PRO A O 1
ATOM 768 N N . LEU A 1 93 ? -1.253 -8.637 12.549 1.00 97.50 93 LEU A N 1
ATOM 769 C CA . LEU A 1 93 ? -0.422 -7.506 12.971 1.00 97.50 93 LEU A CA 1
ATOM 770 C C . LEU A 1 93 ? -0.441 -6.359 11.947 1.00 97.50 93 LEU A C 1
ATOM 772 O O . LEU A 1 93 ? -0.717 -5.220 12.306 1.00 97.50 93 LEU A O 1
ATOM 776 N N . LEU A 1 94 ? -0.200 -6.664 10.668 1.00 97.38 94 LEU A N 1
ATOM 777 C CA . LEU A 1 94 ? -0.141 -5.655 9.610 1.00 97.38 94 LEU A CA 1
ATOM 778 C C . LEU A 1 94 ? -1.535 -5.210 9.158 1.00 97.38 94 LEU A C 1
ATOM 780 O O . LEU A 1 94 ? -1.746 -4.018 8.936 1.00 97.38 94 LEU A O 1
ATOM 784 N N . ARG A 1 95 ? -2.517 -6.124 9.101 1.00 97.50 95 ARG A N 1
ATOM 785 C CA . ARG A 1 95 ? -3.902 -5.782 8.717 1.00 97.50 95 ARG A CA 1
ATOM 786 C C . ARG A 1 95 ? -4.522 -4.734 9.636 1.00 97.50 95 ARG A C 1
ATOM 788 O O . ARG A 1 95 ? -5.297 -3.900 9.174 1.00 97.50 95 ARG A O 1
ATOM 795 N N . TYR A 1 96 ? -4.184 -4.778 10.923 1.00 97.25 96 TYR A N 1
ATOM 796 C CA . TYR A 1 96 ? -4.719 -3.865 11.932 1.00 97.25 96 TYR A CA 1
ATOM 797 C C . TYR A 1 96 ? -3.756 -2.738 12.318 1.00 97.25 96 TYR A C 1
ATOM 799 O O . TYR A 1 96 ? -4.109 -1.920 13.164 1.00 97.25 96 TYR A O 1
ATOM 807 N N . ALA A 1 97 ? -2.586 -2.641 11.681 1.00 95.56 97 ALA A N 1
ATOM 808 C CA . ALA A 1 97 ? -1.547 -1.680 12.045 1.00 95.56 97 ALA A CA 1
ATOM 809 C C . ALA A 1 97 ? -1.987 -0.211 11.969 1.00 95.56 97 ALA A C 1
ATOM 811 O O . ALA A 1 97 ? -1.458 0.638 12.682 1.00 95.56 97 ALA A O 1
ATOM 812 N N . TYR A 1 98 ? -2.982 0.102 11.135 1.00 94.62 98 TYR A N 1
ATOM 813 C CA . TYR A 1 98 ? -3.547 1.447 11.040 1.00 94.62 98 TYR A CA 1
ATOM 814 C C . TYR A 1 98 ? -4.102 1.953 12.389 1.00 94.62 98 TYR A C 1
ATOM 816 O O . TYR A 1 98 ? -4.179 3.160 12.597 1.00 94.62 98 TYR A O 1
ATOM 824 N N . ARG A 1 99 ? -4.476 1.054 13.314 1.00 95.44 99 ARG A N 1
ATOM 825 C CA . ARG A 1 99 ? -5.013 1.404 14.643 1.00 95.44 99 ARG A CA 1
ATOM 826 C C . ARG A 1 99 ? -3.988 2.100 15.537 1.00 95.44 99 ARG A C 1
ATOM 828 O O . ARG A 1 99 ? -4.381 2.912 16.369 1.00 95.44 99 ARG A O 1
ATOM 835 N N . ASP A 1 100 ? -2.708 1.834 15.306 1.00 93.69 100 ASP A N 1
ATOM 836 C CA . ASP A 1 100 ? -1.595 2.382 16.085 1.00 93.69 100 ASP A CA 1
ATOM 837 C C . ASP A 1 100 ? -1.052 3.679 15.465 1.00 93.69 100 ASP A C 1
ATOM 839 O O . ASP A 1 100 ? -0.041 4.230 15.905 1.00 93.69 100 ASP A O 1
ATOM 843 N N . VAL A 1 101 ? -1.717 4.191 14.425 1.00 91.88 101 VAL A N 1
ATOM 844 C CA . VAL A 1 101 ? -1.405 5.500 13.859 1.00 91.88 101 VAL A CA 1
ATOM 845 C C . VAL A 1 101 ? -2.035 6.585 14.725 1.00 91.88 101 VAL A C 1
ATOM 847 O O . VAL A 1 101 ? -3.250 6.627 14.938 1.00 91.88 101 VAL A O 1
ATOM 850 N N . GLU A 1 102 ? -1.205 7.508 15.208 1.00 89.50 102 GLU A N 1
ATOM 851 C CA . GLU A 1 102 ? -1.651 8.591 16.079 1.00 89.50 102 GLU A CA 1
ATOM 852 C C . GLU A 1 102 ? -2.771 9.416 15.426 1.00 89.50 102 GLU A C 1
ATOM 854 O O . GLU A 1 102 ? -2.640 9.943 14.317 1.00 89.50 102 GLU A O 1
ATOM 859 N N . GLY A 1 103 ? -3.910 9.532 16.113 1.00 91.19 103 GLY A N 1
ATOM 860 C CA . GLY A 1 103 ? -5.063 10.280 15.616 1.00 91.19 103 GLY A CA 1
ATOM 861 C C . GLY A 1 103 ? -5.705 9.692 14.353 1.00 91.19 103 GLY A C 1
ATOM 862 O O . GLY A 1 103 ? -6.347 10.442 13.615 1.00 91.19 103 GLY A O 1
ATOM 863 N N . VAL A 1 104 ? -5.551 8.386 14.088 1.00 93.44 104 VAL A N 1
ATOM 864 C CA . VAL A 1 104 ? -6.098 7.722 12.890 1.00 93.44 104 VAL A CA 1
ATOM 865 C C . VAL A 1 104 ? -7.578 8.016 12.668 1.00 93.44 104 VAL A C 1
ATOM 867 O O . VAL A 1 104 ? -7.969 8.408 11.573 1.00 93.44 104 VAL A O 1
ATOM 870 N N . TRP A 1 105 ? -8.399 7.930 13.715 1.00 94.88 105 TRP A N 1
ATOM 871 C CA . TRP A 1 105 ? -9.835 8.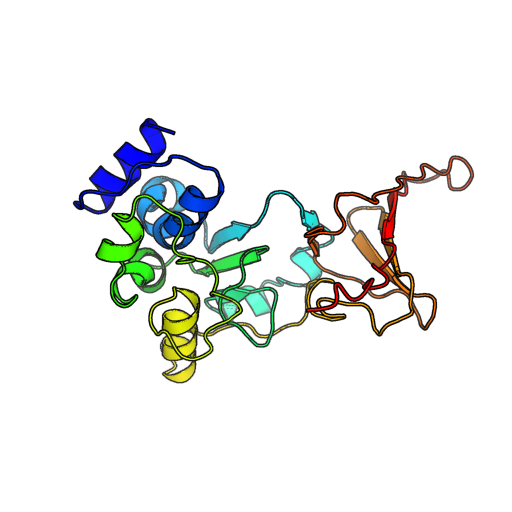169 13.596 1.00 94.88 105 TRP A CA 1
ATOM 872 C C . TRP A 1 105 ? -10.146 9.624 13.263 1.00 94.88 105 TRP A C 1
ATOM 874 O O . TRP A 1 105 ? -10.942 9.875 12.369 1.00 94.88 105 TRP A O 1
ATOM 884 N N . ARG A 1 106 ? -9.442 10.589 13.872 1.00 94.00 106 ARG A N 1
ATOM 885 C CA . ARG A 1 106 ? -9.566 12.010 13.501 1.00 94.00 106 ARG A CA 1
ATOM 886 C C . ARG A 1 106 ? -9.287 12.208 12.009 1.00 94.00 106 ARG A C 1
ATOM 888 O O . ARG A 1 106 ? -10.025 12.928 11.342 1.00 94.00 106 ARG A O 1
ATOM 895 N N . LYS A 1 107 ? -8.230 11.573 11.492 1.00 91.81 107 LYS A N 1
ATOM 896 C CA . LYS A 1 107 ? -7.805 11.690 10.090 1.00 91.81 107 LYS A CA 1
ATOM 897 C C . LYS A 1 107 ? -8.797 11.025 9.134 1.00 91.81 107 LYS A C 1
ATOM 899 O O . LYS A 1 107 ? -9.198 11.627 8.140 1.00 91.81 107 LYS A O 1
ATOM 904 N N . LEU A 1 108 ? -9.268 9.822 9.455 1.00 93.94 108 LEU A N 1
ATOM 905 C CA . LEU A 1 108 ? -10.264 9.114 8.647 1.00 93.94 108 LEU A CA 1
ATOM 906 C C . LEU A 1 108 ? -11.633 9.806 8.661 1.00 93.94 108 LEU A C 1
ATOM 908 O O . LEU A 1 108 ? -12.304 9.843 7.631 1.00 93.94 108 LEU A O 1
ATOM 912 N N . SER A 1 109 ? -12.034 10.397 9.789 1.00 94.69 109 SER A N 1
ATOM 913 C CA . SER A 1 109 ? -13.279 11.166 9.920 1.00 94.69 109 SER A CA 1
ATOM 914 C C . SER A 1 109 ? -13.205 12.560 9.281 1.00 94.69 109 SER A C 1
ATOM 916 O O . SER A 1 109 ? -14.243 13.182 9.053 1.00 94.69 109 SER A O 1
ATOM 918 N N . ALA A 1 110 ? -12.007 13.065 8.964 1.00 92.31 110 ALA A N 1
ATOM 919 C CA . ALA A 1 110 ? -11.840 14.370 8.333 1.00 92.31 110 ALA A CA 1
ATOM 920 C C . ALA A 1 110 ? -12.472 14.411 6.933 1.00 92.31 110 ALA A C 1
ATOM 922 O O . ALA A 1 110 ? -12.376 13.462 6.156 1.00 92.31 110 ALA A O 1
ATOM 923 N N . ARG A 1 111 ? -13.076 15.552 6.582 1.00 90.12 111 ARG A N 1
ATOM 924 C CA . ARG A 1 111 ? -13.667 15.777 5.252 1.00 90.12 111 ARG A CA 1
ATOM 925 C C . ARG A 1 111 ? -12.617 15.785 4.139 1.00 90.12 111 ARG A C 1
ATOM 927 O O . ARG A 1 111 ? -12.881 15.315 3.037 1.00 90.12 111 ARG A O 1
ATOM 934 N N . ASN A 1 112 ? -11.454 16.358 4.429 1.00 89.44 112 ASN A N 1
ATOM 935 C CA . ASN A 1 112 ? -10.370 16.524 3.471 1.00 89.44 112 ASN A CA 1
ATOM 936 C C . ASN A 1 112 ? -9.342 15.399 3.617 1.00 89.44 112 ASN A C 1
ATOM 938 O O . ASN A 1 112 ? -9.325 14.678 4.619 1.00 89.44 112 ASN A O 1
ATOM 942 N N . TRP A 1 113 ? -8.513 15.252 2.586 1.00 89.06 113 TRP A N 1
ATOM 943 C CA . TRP A 1 113 ? -7.348 14.374 2.599 1.00 89.06 113 TRP A CA 1
ATOM 944 C C . TRP A 1 113 ? -6.361 14.798 3.693 1.00 89.06 113 TRP A C 1
ATOM 946 O O . TRP A 1 113 ? -6.087 15.989 3.856 1.00 89.06 113 TRP A O 1
ATOM 956 N N . GLU A 1 114 ? -5.852 13.820 4.439 1.00 88.31 114 GLU A N 1
ATOM 957 C CA . GLU A 1 114 ? -4.936 14.023 5.565 1.00 88.31 114 GLU A CA 1
ATOM 958 C C . GLU A 1 114 ? -3.539 13.436 5.330 1.00 88.31 114 GLU A C 1
ATOM 960 O O . GLU A 1 114 ? -2.630 13.718 6.114 1.00 88.31 114 GLU A O 1
ATOM 965 N N . GLY A 1 115 ? -3.345 12.681 4.246 1.00 85.50 115 GLY A N 1
ATOM 966 C CA . GLY A 1 115 ? -2.069 12.049 3.908 1.00 85.50 115 GLY A CA 1
ATOM 967 C C . GLY A 1 115 ? -1.768 10.831 4.767 1.00 85.50 115 GLY A C 1
ATOM 968 O O . GLY A 1 115 ? -0.603 10.576 5.051 1.00 85.50 115 GLY A O 1
ATOM 969 N N . LEU A 1 116 ? -2.789 10.107 5.250 1.00 88.62 116 LEU A N 1
ATOM 970 C CA . LEU A 1 116 ? -2.583 9.005 6.199 1.00 88.62 116 LEU A CA 1
ATOM 971 C C . LEU A 1 116 ? -1.680 7.909 5.621 1.00 88.62 116 LEU A C 1
ATOM 973 O O . LEU A 1 116 ? -0.860 7.343 6.344 1.00 88.62 116 LEU A O 1
ATOM 977 N N . ASP A 1 117 ? -1.839 7.612 4.335 1.00 85.19 117 ASP A N 1
ATOM 978 C CA . ASP A 1 117 ? -1.027 6.649 3.604 1.00 85.19 117 ASP A CA 1
ATOM 979 C C . ASP A 1 117 ? 0.399 7.144 3.364 1.00 85.19 117 ASP A C 1
ATOM 981 O O . ASP A 1 117 ? 1.351 6.363 3.435 1.00 85.19 117 ASP A O 1
ATOM 985 N N . GLU A 1 118 ? 0.541 8.439 3.082 1.00 69.00 118 GLU A N 1
ATOM 986 C CA . GLU A 1 118 ? 1.744 9.030 2.516 1.00 69.00 118 GLU A CA 1
ATOM 987 C C . GLU A 1 118 ? 1.918 10.487 2.981 1.00 69.00 118 GLU A C 1
ATOM 989 O O . GLU A 1 118 ? 1.277 11.405 2.483 1.00 69.00 118 GLU A O 1
ATOM 994 N N . TRP A 1 119 ? 2.799 10.667 3.967 1.00 64.25 119 TRP A N 1
ATOM 995 C CA . TRP A 1 119 ? 3.517 11.879 4.406 1.00 64.25 119 TRP A CA 1
ATOM 996 C C . TRP A 1 119 ? 3.176 13.260 3.789 1.00 64.25 119 TRP A C 1
ATOM 998 O O . TRP A 1 119 ? 3.161 13.444 2.573 1.00 64.25 119 TRP A O 1
ATOM 1008 N N . ARG A 1 120 ? 3.129 14.316 4.620 1.00 55.81 120 ARG A N 1
ATOM 1009 C CA . ARG A 1 120 ? 3.114 15.721 4.149 1.00 55.81 120 ARG A CA 1
ATOM 1010 C C . ARG A 1 120 ? 4.531 16.266 3.926 1.00 55.81 120 ARG A C 1
ATOM 1012 O O . ARG A 1 120 ? 5.317 16.313 4.864 1.00 55.81 120 ARG A O 1
ATOM 1019 N N . TRP A 1 121 ? 4.826 16.773 2.717 1.00 45.84 121 TRP A N 1
ATOM 1020 C CA . TRP A 1 121 ? 6.159 17.281 2.321 1.00 45.84 121 TRP A CA 1
ATOM 1021 C C . TRP A 1 121 ? 6.755 18.269 3.343 1.00 45.84 121 TRP A C 1
ATOM 1023 O O . TRP A 1 121 ? 7.931 18.192 3.682 1.00 45.84 121 TRP A O 1
ATOM 1033 N N . ARG A 1 122 ? 5.953 19.215 3.845 1.00 40.66 122 ARG A N 1
ATOM 1034 C CA . ARG A 1 122 ? 6.454 20.430 4.512 1.00 40.66 122 ARG A CA 1
ATOM 1035 C C . ARG A 1 122 ? 6.673 20.338 6.020 1.00 40.66 122 ARG A C 1
ATOM 1037 O O . ARG A 1 122 ? 7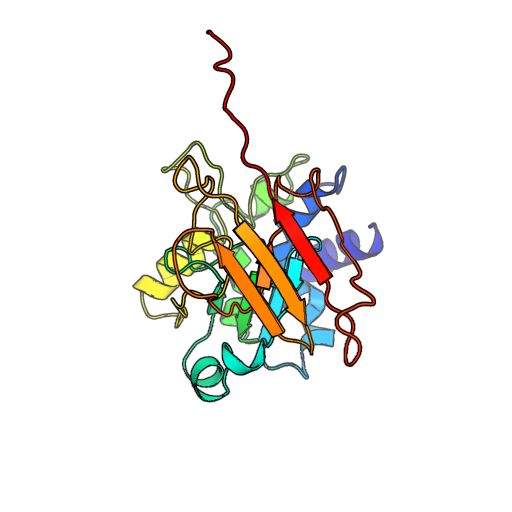.199 21.287 6.588 1.00 40.66 122 ARG A O 1
ATOM 1044 N N . GLU A 1 123 ? 6.335 19.232 6.669 1.00 46.34 123 GLU A N 1
ATOM 1045 C CA . GLU A 1 123 ? 6.423 19.141 8.127 1.00 46.34 123 GLU A CA 1
ATOM 1046 C C . GLU A 1 123 ? 7.121 17.845 8.530 1.00 46.34 123 GLU A C 1
ATOM 1048 O O . GLU A 1 123 ? 6.495 16.818 8.777 1.00 46.34 123 GLU A O 1
ATOM 1053 N N . TYR A 1 124 ? 8.448 17.906 8.655 1.00 45.62 124 TYR A N 1
ATOM 1054 C CA . TYR A 1 124 ? 9.290 16.822 9.182 1.00 45.62 124 TYR A CA 1
ATOM 1055 C C . TYR A 1 124 ? 8.987 16.434 10.647 1.00 45.62 124 TYR A C 1
ATOM 1057 O O . TYR A 1 124 ? 9.767 15.711 11.261 1.00 45.62 124 TYR A O 1
ATOM 1065 N N . GLN A 1 125 ? 7.887 16.920 11.231 1.00 42.00 125 GLN A N 1
ATOM 1066 C CA . GLN A 1 125 ? 7.631 16.874 12.669 1.00 42.00 125 GLN A CA 1
ATOM 1067 C C . GLN A 1 125 ? 6.155 16.709 13.064 1.00 42.00 125 GLN A C 1
ATOM 1069 O O . GLN A 1 125 ? 5.837 16.961 14.220 1.00 42.00 125 GLN A O 1
ATOM 1074 N N . VAL A 1 126 ? 5.251 16.277 12.174 1.00 48.44 126 VAL A N 1
ATOM 1075 C CA . VAL A 1 126 ? 3.905 15.856 12.615 1.00 48.44 126 VAL A CA 1
ATOM 1076 C C . VAL A 1 126 ? 3.866 14.331 12.677 1.00 48.44 126 VAL A C 1
ATOM 1078 O O . VAL A 1 126 ? 3.828 13.697 11.624 1.00 48.44 126 VAL A O 1
ATOM 1081 N N . PRO A 1 127 ? 3.896 13.721 13.876 1.00 56.75 127 PRO A N 1
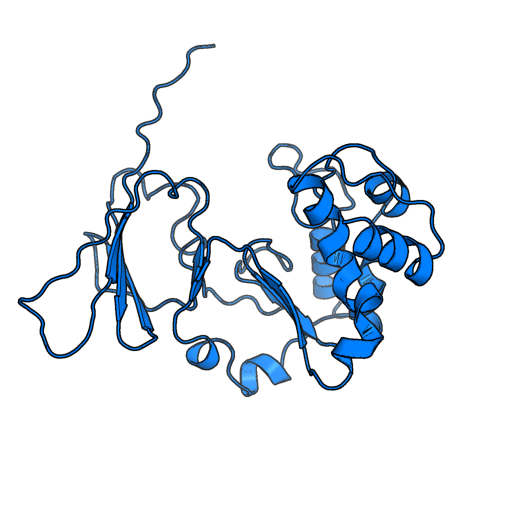ATOM 1082 C CA . PRO A 1 127 ? 3.695 12.290 14.024 1.00 56.75 127 PRO A CA 1
ATOM 1083 C C . PRO A 1 127 ? 2.309 11.859 13.524 1.00 56.75 127 PRO A C 1
ATOM 1085 O O . PRO A 1 127 ? 1.328 12.614 13.545 1.00 56.75 127 PRO A O 1
ATOM 1088 N N . GLY A 1 128 ? 2.209 10.599 13.111 1.00 72.62 128 GLY A N 1
ATOM 1089 C CA . GLY A 1 128 ? 0.927 9.945 12.871 1.00 72.62 128 GLY A CA 1
ATOM 1090 C C . GLY A 1 128 ? 0.570 9.763 11.401 1.00 72.62 128 GLY A C 1
ATOM 1091 O O . GLY A 1 128 ? -0.614 9.816 11.061 1.00 72.62 128 GLY A O 1
ATOM 1092 N N . PHE A 1 129 ? 1.553 9.531 10.537 1.00 86.38 129 PHE A N 1
ATOM 1093 C CA . PHE A 1 129 ? 1.319 8.878 9.251 1.00 86.38 129 PHE A CA 1
ATOM 1094 C C . PHE A 1 129 ? 1.526 7.368 9.384 1.00 86.38 129 PHE A C 1
ATOM 1096 O O . PHE A 1 129 ? 2.274 6.900 10.244 1.00 86.38 129 PHE A O 1
ATOM 1103 N N . PHE A 1 130 ? 0.900 6.581 8.508 1.00 90.19 130 PHE A N 1
ATOM 1104 C CA . PHE A 1 130 ? 1.026 5.124 8.554 1.00 90.19 130 PHE A CA 1
ATOM 1105 C C . PHE A 1 130 ? 2.475 4.655 8.367 1.00 90.19 130 PHE A C 1
ATOM 1107 O O . PHE A 1 130 ? 2.941 3.744 9.054 1.00 90.19 130 PHE A O 1
ATOM 1114 N N . GLY A 1 131 ? 3.225 5.340 7.499 1.00 88.25 131 GLY A N 1
ATOM 1115 C CA . GLY A 1 131 ? 4.651 5.091 7.309 1.00 88.25 131 GLY A CA 1
ATOM 1116 C C . GLY A 1 131 ? 5.503 5.305 8.566 1.00 88.25 131 GLY A C 1
ATOM 1117 O O . GLY A 1 131 ? 6.493 4.592 8.729 1.00 88.25 131 GLY A O 1
ATOM 1118 N N . ASP A 1 132 ? 5.118 6.214 9.469 1.00 86.19 132 ASP A N 1
ATOM 1119 C CA . ASP A 1 132 ? 5.857 6.467 10.715 1.00 86.19 132 ASP A CA 1
ATOM 1120 C C . ASP A 1 132 ? 5.695 5.301 11.690 1.00 86.19 132 ASP A C 1
ATOM 1122 O O . ASP A 1 132 ? 6.684 4.821 12.246 1.00 86.19 132 ASP A O 1
ATOM 1126 N N . THR A 1 133 ? 4.465 4.794 11.846 1.00 89.81 133 THR A N 1
ATOM 1127 C CA . THR A 1 133 ? 4.178 3.598 12.655 1.00 89.81 133 THR A CA 1
ATOM 1128 C C . THR A 1 133 ? 4.970 2.401 12.134 1.00 89.81 133 THR A C 1
ATOM 1130 O O . THR A 1 133 ? 5.633 1.713 12.907 1.00 89.81 133 THR A O 1
ATOM 1133 N N . MET A 1 134 ? 4.999 2.193 10.814 1.00 91.38 134 MET A N 1
ATOM 1134 C CA . MET A 1 134 ? 5.783 1.111 10.208 1.00 91.38 134 MET A CA 1
ATOM 1135 C C . MET A 1 134 ? 7.294 1.291 10.404 1.00 91.38 134 MET A C 1
ATOM 1137 O O . MET A 1 134 ? 7.998 0.330 10.714 1.00 91.38 134 MET A O 1
ATOM 1141 N N . ALA A 1 135 ? 7.812 2.513 10.274 1.00 88.88 135 ALA A N 1
ATOM 1142 C CA . ALA A 1 135 ? 9.221 2.799 10.539 1.00 88.88 135 ALA A CA 1
ATOM 1143 C C . ALA A 1 135 ? 9.595 2.550 12.008 1.00 88.88 135 ALA A C 1
ATOM 1145 O O . ALA A 1 135 ? 10.647 1.969 12.287 1.00 88.88 135 ALA A O 1
ATOM 1146 N N . LEU A 1 136 ? 8.723 2.939 12.943 1.00 89.12 136 LEU A N 1
ATOM 1147 C CA . LEU A 1 136 ? 8.902 2.685 14.368 1.00 89.12 136 LEU A CA 1
ATOM 1148 C C . LEU A 1 136 ? 8.922 1.182 14.667 1.00 89.12 136 LEU A C 1
ATOM 1150 O O . LEU A 1 136 ? 9.844 0.707 15.328 1.00 89.12 136 LEU A O 1
ATOM 1154 N N . TRP A 1 137 ? 7.961 0.429 14.133 1.00 93.00 137 TRP A N 1
ATOM 1155 C CA . TRP A 1 137 ? 7.884 -1.024 14.299 1.00 93.00 137 TRP A CA 1
ATOM 1156 C C . TRP A 1 137 ? 9.097 -1.743 13.709 1.00 93.00 137 TRP A C 1
ATOM 1158 O O . TRP A 1 137 ? 9.623 -2.668 14.328 1.00 93.00 137 TRP A O 1
ATOM 1168 N N . ALA A 1 138 ? 9.594 -1.296 12.552 1.00 91.44 138 ALA A N 1
ATOM 1169 C CA . ALA A 1 138 ? 10.807 -1.849 11.959 1.00 91.44 138 ALA A CA 1
ATOM 1170 C C . ALA A 1 138 ? 12.036 -1.579 12.841 1.00 91.44 138 ALA A C 1
ATOM 1172 O O . ALA A 1 138 ? 12.834 -2.481 13.086 1.00 91.44 138 ALA A O 1
ATOM 1173 N N . LYS A 1 139 ? 12.160 -0.362 13.394 1.00 90.81 139 LYS A N 1
ATOM 1174 C CA . LYS A 1 139 ? 13.235 -0.001 14.337 1.00 90.81 139 LYS A CA 1
ATOM 1175 C C . LYS A 1 139 ? 13.171 -0.814 15.636 1.00 90.81 139 LYS A C 1
ATOM 1177 O O . LYS A 1 139 ? 14.209 -1.112 16.218 1.00 90.81 139 LYS A O 1
ATOM 1182 N N . GLN A 1 140 ? 11.968 -1.163 16.084 1.00 92.81 140 GLN A N 1
ATOM 1183 C CA . GLN A 1 140 ? 11.725 -1.987 17.271 1.00 92.81 140 GLN A CA 1
ATOM 1184 C C . GLN A 1 140 ? 11.853 -3.497 17.004 1.00 92.81 140 GLN A C 1
ATOM 1186 O O . GLN A 1 140 ? 11.732 -4.285 17.937 1.00 92.81 140 GLN A O 1
ATOM 1191 N N . GLY A 1 141 ? 12.080 -3.915 15.754 1.00 94.19 141 GLY A N 1
ATOM 1192 C CA . GLY A 1 141 ? 12.179 -5.328 15.380 1.00 94.19 141 GLY A CA 1
ATOM 1193 C C . GLY A 1 141 ? 10.841 -6.076 15.353 1.00 94.19 141 GLY A C 1
ATOM 1194 O O . GLY A 1 141 ? 10.841 -7.302 15.306 1.00 94.19 141 GLY A O 1
ATOM 1195 N N . GLN A 1 142 ? 9.706 -5.370 15.370 1.00 95.19 142 GLN A N 1
ATOM 1196 C CA . GLN A 1 142 ? 8.373 -5.982 15.284 1.00 95.19 142 GLN A CA 1
ATOM 1197 C C . GLN A 1 142 ? 8.031 -6.447 13.865 1.00 95.19 142 GLN A C 1
ATOM 1199 O O . GLN A 1 142 ? 7.259 -7.386 13.687 1.00 95.19 142 GLN A O 1
ATOM 1204 N N . ILE A 1 143 ? 8.602 -5.788 12.854 1.00 95.75 143 ILE A N 1
ATOM 1205 C CA . ILE A 1 143 ? 8.429 -6.126 11.440 1.00 95.75 143 ILE A CA 1
ATOM 1206 C C . ILE A 1 143 ? 9.770 -6.061 10.716 1.00 95.75 143 ILE A C 1
ATOM 1208 O O . ILE A 1 143 ? 10.639 -5.254 11.050 1.00 95.75 143 ILE A O 1
ATOM 1212 N N . ARG A 1 144 ? 9.925 -6.874 9.674 1.00 94.81 144 ARG A N 1
ATOM 1213 C CA . ARG A 1 144 ? 11.105 -6.854 8.805 1.00 94.81 144 ARG A CA 1
ATOM 1214 C C . ARG A 1 144 ? 10.783 -6.061 7.543 1.00 94.81 144 ARG A C 1
ATOM 1216 O O . ARG A 1 144 ? 10.087 -6.553 6.660 1.00 94.81 144 ARG A O 1
ATOM 1223 N N . ALA A 1 145 ? 11.264 -4.826 7.457 1.00 91.19 145 ALA A N 1
ATOM 1224 C CA . ALA A 1 145 ? 11.077 -3.983 6.278 1.00 91.19 145 ALA A CA 1
ATOM 1225 C C . ALA A 1 145 ? 12.186 -4.227 5.247 1.00 91.19 145 ALA A C 1
ATOM 1227 O O . ALA A 1 145 ? 13.370 -4.160 5.578 1.00 91.19 145 ALA A O 1
ATOM 1228 N N . TRP A 1 146 ? 11.813 -4.491 3.999 1.00 88.00 146 TRP A N 1
ATOM 1229 C CA . TRP A 1 146 ? 12.755 -4.608 2.891 1.00 88.00 146 TRP A CA 1
ATOM 1230 C C . TRP A 1 146 ? 13.185 -3.222 2.397 1.00 88.00 146 TRP A C 1
ATOM 1232 O O . TRP A 1 146 ? 12.345 -2.358 2.165 1.00 88.00 146 TRP A O 1
ATOM 1242 N N . GLN A 1 147 ? 14.494 -3.011 2.229 1.00 73.25 147 GLN A N 1
ATOM 1243 C CA . GLN A 1 147 ? 15.090 -1.713 1.869 1.00 73.25 147 GLN A CA 1
ATOM 1244 C C . GLN A 1 147 ? 15.863 -1.766 0.538 1.00 73.25 147 GLN A C 1
ATOM 1246 O O . GLN A 1 147 ? 16.976 -1.249 0.427 1.00 73.25 147 GLN A O 1
ATOM 1251 N N . GLY A 1 148 ? 15.314 -2.423 -0.484 1.00 69.44 148 GLY A N 1
ATOM 1252 C CA . GLY A 1 148 ? 15.943 -2.467 -1.806 1.00 69.44 148 GLY A CA 1
ATOM 1253 C C . GLY A 1 148 ? 15.529 -1.304 -2.708 1.00 69.44 148 GLY A C 1
ATOM 1254 O O . GLY A 1 148 ? 14.440 -0.754 -2.588 1.00 69.44 148 GLY A O 1
ATOM 1255 N N . LYS A 1 149 ? 16.403 -0.933 -3.650 1.00 67.81 149 LYS A N 1
ATOM 1256 C CA . LYS A 1 149 ? 16.043 -0.026 -4.750 1.00 67.81 149 LYS A CA 1
ATOM 1257 C C . LYS A 1 149 ? 15.413 -0.842 -5.874 1.00 67.81 149 LYS A C 1
ATOM 1259 O O . LYS A 1 149 ? 16.106 -1.647 -6.490 1.00 67.81 149 LYS A O 1
ATOM 1264 N N . CYS A 1 150 ? 14.134 -0.626 -6.155 1.00 67.81 150 CYS A N 1
ATOM 1265 C CA . CYS A 1 150 ? 13.435 -1.327 -7.239 1.00 67.81 150 CYS A CA 1
ATOM 1266 C C . CYS A 1 150 ? 12.616 -0.422 -8.157 1.00 67.81 150 CYS A C 1
ATOM 1268 O O . CYS A 1 150 ? 12.180 -0.886 -9.205 1.00 67.81 150 CYS A O 1
ATOM 1270 N N . SER A 1 151 ? 12.429 0.853 -7.829 1.00 66.81 151 SER A N 1
ATOM 1271 C CA . SER A 1 151 ? 11.718 1.793 -8.693 1.00 66.81 151 SER A CA 1
ATOM 1272 C C . SER A 1 151 ? 12.669 2.799 -9.338 1.00 66.81 151 SER A C 1
ATOM 1274 O O . SER A 1 151 ? 13.720 3.158 -8.795 1.00 66.81 151 SER A O 1
ATOM 1276 N N . PHE A 1 152 ? 12.262 3.317 -10.494 1.00 60.88 152 PHE A N 1
ATOM 1277 C CA . PHE A 1 152 ? 12.945 4.453 -11.112 1.00 60.88 152 PHE A CA 1
ATOM 1278 C C . PHE A 1 152 ? 12.569 5.810 -10.506 1.00 60.88 152 PHE A C 1
ATOM 1280 O O . PHE A 1 152 ? 13.226 6.791 -10.835 1.00 60.88 152 PHE A O 1
ATOM 1287 N N . SER A 1 153 ? 11.582 5.877 -9.602 1.00 55.75 153 SER A N 1
ATOM 1288 C CA . SER A 1 153 ? 11.305 7.092 -8.817 1.00 55.75 153 SER A CA 1
ATOM 1289 C C . SER A 1 153 ? 12.343 7.331 -7.713 1.00 55.75 153 SER A C 1
ATOM 1291 O O . SER A 1 153 ? 12.518 8.459 -7.262 1.00 55.75 153 SER A O 1
ATOM 1293 N N . ASP A 1 154 ? 13.066 6.279 -7.310 1.00 50.19 154 ASP A N 1
ATOM 1294 C CA . ASP A 1 154 ? 13.853 6.263 -6.071 1.00 50.19 154 ASP A CA 1
ATOM 1295 C C . ASP A 1 154 ? 15.375 6.165 -6.283 1.00 50.19 154 ASP A C 1
ATOM 1297 O O . ASP A 1 154 ? 16.164 6.359 -5.352 1.00 50.19 154 ASP A O 1
ATOM 1301 N N . GLY A 1 155 ? 15.813 5.892 -7.516 1.00 42.06 155 GLY A N 1
ATOM 1302 C CA . GLY A 1 155 ? 17.224 5.930 -7.926 1.00 42.06 155 GLY A CA 1
ATOM 1303 C C . GLY A 1 155 ? 17.687 7.286 -8.471 1.00 42.06 155 GLY A C 1
ATOM 1304 O O . GLY A 1 155 ? 18.883 7.571 -8.469 1.00 42.06 155 GLY A O 1
ATOM 1305 N N . TYR A 1 156 ? 16.741 8.120 -8.895 1.00 43.16 156 TYR A N 1
ATOM 1306 C CA . TYR A 1 156 ? 16.943 9.433 -9.497 1.00 43.16 156 TYR A CA 1
ATOM 1307 C C . TYR A 1 156 ? 15.757 10.263 -9.029 1.00 43.16 156 TYR A C 1
ATOM 1309 O O . TYR A 1 156 ? 14.659 10.050 -9.524 1.00 43.16 156 TYR A O 1
ATOM 1317 N N . GLY A 1 157 ? 15.955 11.062 -7.980 1.00 32.88 157 GLY A N 1
ATOM 1318 C CA . GLY A 1 157 ? 14.867 11.657 -7.211 1.00 32.88 157 GLY A CA 1
ATOM 1319 C C . GLY A 1 157 ? 13.871 12.478 -8.031 1.00 32.88 157 GLY A C 1
ATOM 1320 O O . GLY A 1 157 ? 13.967 12.657 -9.242 1.00 32.88 157 GLY A O 1
ATOM 1321 N N . PHE A 1 158 ? 12.899 13.033 -7.323 1.00 29.95 158 PHE A N 1
ATOM 1322 C CA . PHE A 1 158 ? 12.237 14.261 -7.740 1.00 29.95 158 PHE A CA 1
ATOM 1323 C C . PHE A 1 158 ? 13.288 15.246 -8.285 1.00 29.95 158 PHE A C 1
ATOM 1325 O O . PHE A 1 158 ? 14.115 15.758 -7.533 1.00 29.95 158 PHE A O 1
ATOM 1332 N N . GLY A 1 159 ? 13.299 15.422 -9.606 1.00 31.44 159 GLY A N 1
ATOM 1333 C CA . GLY A 1 159 ? 14.465 15.909 -10.333 1.00 31.44 159 GLY A CA 1
ATOM 1334 C C . GLY A 1 159 ? 15.426 14.753 -10.621 1.00 31.44 159 GLY A C 1
ATOM 1335 O O . GLY A 1 159 ? 16.119 14.236 -9.748 1.00 31.44 159 GLY A O 1
ATOM 1336 N N . TYR A 1 160 ? 15.583 14.362 -11.882 1.00 38.22 160 TYR A N 1
ATOM 1337 C CA . TYR A 1 160 ? 16.729 14.924 -12.592 1.00 38.22 160 TYR A CA 1
ATOM 1338 C C . TYR A 1 160 ? 17.899 15.167 -11.620 1.00 38.22 160 TYR A C 1
ATOM 1340 O O . TYR A 1 160 ? 17.891 16.134 -10.857 1.00 38.22 160 TYR A O 1
ATOM 1348 N N . GLN A 1 161 ? 18.993 14.418 -11.752 1.00 31.12 161 GLN A N 1
ATOM 1349 C CA . GLN A 1 161 ? 20.230 15.190 -11.792 1.00 31.12 161 GLN A CA 1
ATOM 1350 C C . GLN A 1 161 ? 19.969 16.270 -12.841 1.00 31.12 161 GLN A C 1
ATOM 1352 O O . GLN A 1 161 ? 19.817 15.918 -14.017 1.00 31.12 161 GLN A O 1
ATOM 1357 N N . LEU A 1 162 ? 19.737 17.506 -12.380 1.00 31.56 162 LEU A N 1
ATOM 1358 C CA . LEU A 1 162 ? 19.450 18.685 -13.185 1.00 31.56 162 LEU A CA 1
ATOM 1359 C C . LEU A 1 162 ? 20.241 18.558 -14.496 1.00 31.56 162 LEU A C 1
ATOM 1361 O O . LEU A 1 162 ? 21.469 18.603 -14.483 1.00 31.56 162 LEU A O 1
ATOM 1365 N N . GLY A 1 163 ? 19.545 18.258 -15.603 1.00 37.53 163 GLY A N 1
ATOM 1366 C CA . GLY A 1 163 ? 20.151 18.152 -16.936 1.00 37.53 163 GLY A CA 1
ATOM 1367 C C . GLY A 1 163 ? 20.335 16.777 -17.611 1.00 37.53 163 GLY A C 1
ATOM 1368 O O . GLY A 1 163 ? 21.012 16.743 -18.635 1.00 37.53 163 GLY A O 1
ATOM 1369 N N . SER A 1 164 ? 19.766 15.651 -17.152 1.00 46.66 164 SER A N 1
ATOM 1370 C CA . SER A 1 164 ? 19.809 14.386 -17.933 1.00 46.66 164 SER A CA 1
ATOM 1371 C C . SER A 1 164 ? 18.423 13.874 -18.344 1.00 46.66 164 SER A C 1
ATOM 1373 O O . SER A 1 164 ? 17.636 13.464 -17.502 1.00 46.66 164 SER A O 1
ATOM 1375 N N . SER A 1 165 ? 18.115 13.890 -19.649 1.00 57.00 165 SER A N 1
ATOM 1376 C CA . SER A 1 165 ? 16.934 13.204 -20.189 1.00 57.00 165 SER A CA 1
ATOM 1377 C C . SER A 1 165 ? 17.092 11.687 -20.045 1.00 57.00 165 SER A C 1
ATOM 1379 O O . SER A 1 165 ? 18.157 11.126 -20.324 1.00 57.00 165 SER A O 1
ATOM 1381 N N . GLY A 1 166 ? 16.036 11.033 -19.561 1.00 66.00 166 GLY A N 1
ATOM 1382 C CA . GLY A 1 166 ? 15.941 9.583 -19.434 1.00 66.00 166 GLY A CA 1
ATOM 1383 C C . GLY A 1 166 ? 14.871 9.037 -20.371 1.00 66.00 166 GLY A C 1
ATOM 1384 O O . GLY A 1 166 ? 13.829 9.661 -20.563 1.00 66.00 166 GLY A O 1
ATOM 1385 N N . ILE A 1 167 ? 15.137 7.875 -20.961 1.00 75.00 167 ILE A N 1
ATOM 1386 C CA . ILE A 1 167 ? 14.162 7.107 -21.729 1.00 75.00 167 ILE A CA 1
ATOM 1387 C C . ILE A 1 167 ? 13.825 5.864 -20.919 1.00 75.00 167 ILE A C 1
ATOM 1389 O O . ILE A 1 167 ? 14.709 5.062 -20.605 1.00 75.00 167 ILE A O 1
ATOM 1393 N N . VAL A 1 168 ? 12.546 5.697 -20.607 1.00 77.06 168 VAL A N 1
ATOM 1394 C CA . VAL A 1 168 ? 12.017 4.442 -20.076 1.00 77.06 168 VAL A CA 1
ATOM 1395 C C . VAL A 1 168 ? 11.614 3.582 -21.267 1.00 77.06 168 VAL A C 1
ATOM 1397 O O . VAL A 1 168 ? 10.840 4.010 -22.122 1.00 77.06 168 VAL A O 1
ATOM 1400 N N . VAL A 1 169 ? 12.180 2.384 -21.356 1.00 79.44 169 VAL A N 1
ATOM 1401 C CA . VAL A 1 169 ? 11.912 1.413 -22.415 1.00 79.44 169 VAL A CA 1
ATOM 1402 C C . VAL A 1 169 ? 11.247 0.203 -21.792 1.00 79.44 169 VAL A C 1
ATOM 1404 O O . VAL A 1 169 ? 11.813 -0.431 -20.903 1.00 79.44 169 VAL A O 1
ATOM 1407 N N . TRP A 1 170 ? 10.065 -0.136 -22.291 1.00 84.81 170 TRP A N 1
ATOM 1408 C CA . TRP A 1 170 ? 9.385 -1.3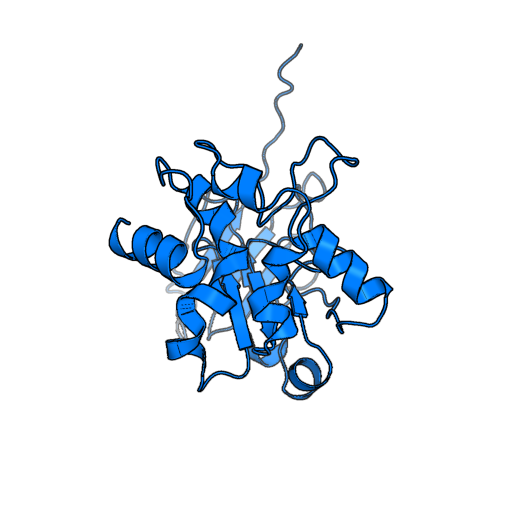75 -21.954 1.00 84.81 170 TRP A CA 1
ATOM 1409 C C . TRP A 1 170 ? 9.383 -2.310 -23.160 1.00 84.81 170 TRP A C 1
ATOM 1411 O O . TRP A 1 170 ? 9.013 -1.916 -24.271 1.00 84.81 170 TRP A O 1
ATOM 1421 N N . SER A 1 171 ? 9.841 -3.541 -22.950 1.00 86.00 171 SER A N 1
ATOM 1422 C CA . SER A 1 171 ? 9.916 -4.572 -23.985 1.00 86.00 171 SER A CA 1
ATOM 1423 C C . SER A 1 171 ? 9.924 -5.952 -23.340 1.00 86.00 171 SER A C 1
ATOM 1425 O O . SER A 1 171 ? 10.623 -6.165 -22.351 1.00 86.00 171 SER A O 1
ATOM 1427 N N . ALA A 1 172 ? 9.164 -6.894 -23.902 1.00 87.12 172 ALA A N 1
ATOM 1428 C CA . ALA A 1 172 ? 9.130 -8.291 -23.461 1.00 87.12 172 ALA A CA 1
ATOM 1429 C C . ALA A 1 172 ? 8.865 -8.487 -21.948 1.00 87.12 172 ALA A C 1
ATOM 1431 O O . ALA A 1 172 ? 9.445 -9.377 -21.331 1.00 87.12 172 ALA A O 1
ATOM 1432 N N . GLY A 1 173 ? 8.026 -7.644 -21.329 1.00 87.19 173 GLY A N 1
ATOM 1433 C CA . GLY A 1 173 ? 7.741 -7.715 -19.887 1.00 87.19 173 GLY A CA 1
ATOM 1434 C C . GLY A 1 173 ? 8.825 -7.120 -18.982 1.00 87.19 173 GLY A C 1
ATOM 1435 O O . GLY A 1 173 ? 8.682 -7.158 -17.764 1.00 87.19 173 GLY A O 1
ATOM 1436 N N . LYS A 1 174 ? 9.891 -6.550 -19.551 1.00 89.75 174 LYS A N 1
ATOM 1437 C CA . LYS A 1 174 ? 10.984 -5.907 -18.817 1.00 89.75 174 LYS A CA 1
ATOM 1438 C C . LYS A 1 174 ? 10.942 -4.399 -18.981 1.00 89.75 174 LYS A C 1
ATOM 1440 O O . LYS A 1 174 ? 10.564 -3.879 -20.033 1.00 89.75 174 LYS A O 1
ATOM 1445 N N . LEU A 1 175 ? 11.380 -3.710 -17.934 1.00 87.31 175 LEU A N 1
ATOM 1446 C CA . LEU A 1 175 ? 11.423 -2.261 -17.872 1.00 87.31 175 LEU A CA 1
ATOM 1447 C C . LEU A 1 175 ? 12.862 -1.796 -17.660 1.00 87.31 175 LEU A C 1
ATOM 1449 O O . LEU A 1 175 ? 13.504 -2.140 -16.669 1.00 87.31 175 LEU A O 1
ATOM 1453 N N . HIS A 1 176 ? 13.351 -0.977 -18.581 1.00 85.06 176 HIS A N 1
ATOM 1454 C CA . HIS A 1 176 ? 14.707 -0.453 -18.559 1.00 85.06 176 HIS A CA 1
ATOM 1455 C C . HIS A 1 176 ? 14.693 1.072 -18.564 1.00 85.06 176 HIS A C 1
ATOM 1457 O O . HIS A 1 176 ? 14.013 1.692 -19.378 1.00 85.06 176 HIS A O 1
ATOM 1463 N N . LEU A 1 177 ? 15.493 1.684 -17.700 1.00 78.44 177 LEU A N 1
ATOM 1464 C CA . LEU A 1 177 ? 15.792 3.108 -17.740 1.00 78.44 177 LEU A CA 1
ATOM 1465 C C . LEU A 1 177 ? 17.137 3.303 -18.430 1.00 78.44 177 LEU A C 1
ATOM 1467 O O . LEU A 1 177 ? 18.150 2.758 -17.994 1.00 78.44 177 LEU A O 1
ATOM 1471 N N . ARG A 1 178 ? 17.160 4.115 -19.485 1.00 74.50 178 ARG A N 1
ATOM 1472 C CA . ARG A 1 178 ? 18.384 4.539 -20.164 1.00 74.50 178 ARG A CA 1
ATOM 1473 C C . ARG A 1 178 ? 18.521 6.049 -20.059 1.00 74.50 178 ARG A C 1
ATOM 1475 O O . ARG A 1 178 ? 17.686 6.779 -20.582 1.00 74.50 178 ARG A O 1
ATOM 1482 N N . THR A 1 179 ? 19.579 6.520 -19.417 1.00 70.12 179 THR A N 1
ATOM 1483 C CA . THR A 1 179 ? 19.934 7.945 -19.407 1.00 70.12 179 THR A CA 1
ATOM 1484 C C . THR A 1 179 ? 20.960 8.231 -20.507 1.00 70.12 179 THR A C 1
ATOM 1486 O O . THR A 1 179 ? 21.552 7.314 -21.077 1.00 70.12 179 THR A O 1
ATOM 1489 N N . ASN A 1 180 ? 21.227 9.508 -20.786 1.00 66.00 180 ASN A N 1
ATOM 1490 C CA . ASN A 1 180 ? 22.335 9.898 -21.674 1.00 66.00 180 ASN A CA 1
ATOM 1491 C C . ASN A 1 180 ? 23.726 9.608 -21.073 1.00 66.00 180 ASN A C 1
ATOM 1493 O O . ASN A 1 180 ? 24.738 9.793 -21.746 1.00 66.00 180 ASN A O 1
ATOM 1497 N N . LYS A 1 181 ? 23.794 9.214 -19.796 1.00 61.28 181 LYS A N 1
ATOM 1498 C CA . LYS A 1 181 ? 25.028 8.992 -19.042 1.00 61.28 181 LYS A CA 1
ATOM 1499 C C . LYS A 1 181 ? 24.974 7.614 -18.381 1.00 61.28 181 LYS A C 1
ATOM 1501 O O . LYS A 1 181 ? 24.579 7.496 -17.225 1.00 61.28 181 LYS A O 1
ATOM 1506 N N . GLY A 1 182 ? 25.394 6.586 -19.113 1.00 66.94 182 GLY A N 1
ATOM 1507 C CA . GLY A 1 182 ? 25.601 5.239 -18.575 1.00 66.94 182 GLY A CA 1
ATOM 1508 C C . GLY A 1 182 ? 24.781 4.138 -19.255 1.00 66.94 182 GLY A C 1
ATOM 1509 O O . GLY A 1 182 ? 23.987 4.411 -20.159 1.00 66.94 182 GLY A O 1
ATOM 1510 N N . PRO A 1 183 ? 25.010 2.874 -18.856 1.00 74.56 183 PRO A N 1
ATOM 1511 C CA . PRO A 1 183 ? 24.266 1.735 -19.376 1.00 74.56 183 PRO A CA 1
ATOM 1512 C C . PRO A 1 183 ? 22.805 1.772 -18.915 1.00 74.56 183 PRO A C 1
ATOM 1514 O O . PRO A 1 183 ? 22.468 2.390 -17.905 1.00 74.56 183 PRO A O 1
ATOM 1517 N N . ALA A 1 184 ? 21.933 1.086 -19.654 1.00 78.12 184 ALA A N 1
ATOM 1518 C CA . ALA A 1 184 ? 20.549 0.914 -19.237 1.00 78.12 184 ALA A CA 1
ATOM 1519 C C . ALA A 1 184 ? 20.476 0.066 -17.957 1.00 78.12 184 ALA A C 1
ATOM 1521 O O . ALA A 1 184 ? 21.170 -0.944 -17.838 1.00 78.12 184 ALA A O 1
ATOM 1522 N N . VAL A 1 185 ? 19.615 0.465 -17.024 1.00 83.44 185 VAL A N 1
ATOM 1523 C CA . VAL A 1 185 ? 19.384 -0.231 -15.752 1.00 83.44 185 VAL A CA 1
ATOM 1524 C C . VAL A 1 185 ? 17.978 -0.813 -15.767 1.00 83.44 185 VAL A C 1
ATOM 1526 O O . VAL A 1 185 ? 17.049 -0.153 -16.223 1.00 83.44 185 VAL A O 1
ATOM 1529 N N . GLU A 1 186 ? 17.816 -2.051 -15.307 1.00 85.81 186 GLU A N 1
ATOM 1530 C CA . GLU A 1 186 ? 16.502 -2.683 -15.148 1.00 85.81 186 GLU A CA 1
ATOM 1531 C C . GLU A 1 186 ? 15.832 -2.224 -13.845 1.00 85.81 186 GLU A C 1
ATOM 1533 O O . GLU A 1 186 ? 16.495 -2.033 -12.826 1.00 85.81 186 GLU A O 1
ATOM 1538 N N . GLY A 1 187 ? 14.515 -2.034 -13.884 1.00 85.50 187 GLY A N 1
ATOM 1539 C CA . GLY A 1 187 ? 13.711 -1.613 -12.740 1.00 85.50 187 GLY A CA 1
ATOM 1540 C C . GLY A 1 187 ? 12.436 -2.435 -12.639 1.00 85.50 187 GLY A C 1
ATOM 1541 O O . GLY A 1 187 ? 11.921 -2.935 -13.637 1.00 85.50 187 GLY A O 1
ATOM 1542 N N . MET A 1 188 ? 11.917 -2.564 -11.422 1.00 87.75 188 MET A N 1
ATOM 1543 C CA . MET A 1 188 ? 10.677 -3.286 -11.148 1.00 87.75 188 MET A CA 1
ATOM 1544 C C . MET A 1 188 ? 9.477 -2.524 -11.687 1.00 87.75 188 MET A C 1
ATOM 1546 O O . MET A 1 188 ? 8.565 -3.127 -12.245 1.00 87.75 188 MET A O 1
ATOM 1550 N N . TYR A 1 189 ? 9.469 -1.203 -11.505 1.00 87.06 189 TYR A N 1
ATOM 1551 C CA . TYR A 1 189 ? 8.433 -0.335 -12.044 1.00 87.06 189 TYR A CA 1
ATOM 1552 C C . TYR A 1 189 ? 8.900 1.118 -12.181 1.00 87.06 189 TYR A C 1
ATOM 1554 O O . TYR A 1 189 ? 9.880 1.559 -11.570 1.00 87.06 189 TYR A O 1
ATOM 1562 N N . HIS A 1 190 ? 8.163 1.876 -12.984 1.00 83.06 190 HIS A N 1
ATOM 1563 C CA . HIS A 1 190 ? 8.269 3.322 -13.105 1.00 83.06 190 HIS A CA 1
ATOM 1564 C C . HIS A 1 190 ? 6.959 3.960 -12.656 1.00 83.06 190 HIS A C 1
ATOM 1566 O O . HIS A 1 190 ? 5.898 3.567 -13.128 1.00 83.06 190 HIS A O 1
ATOM 1572 N N . HIS A 1 191 ? 7.033 4.941 -11.763 1.00 81.19 191 HIS A N 1
ATOM 1573 C CA . HIS A 1 191 ? 5.896 5.774 -11.390 1.00 81.19 191 HIS A CA 1
ATOM 1574 C C . HIS A 1 191 ? 5.930 7.063 -12.212 1.00 81.19 191 HIS A C 1
ATOM 1576 O O . HIS A 1 191 ? 6.943 7.765 -12.210 1.00 81.19 191 HIS A O 1
ATOM 1582 N N . PHE A 1 192 ? 4.838 7.367 -12.915 1.00 74.25 192 PHE A N 1
ATOM 1583 C CA . PHE A 1 192 ? 4.784 8.529 -13.796 1.00 74.25 192 PHE A CA 1
ATOM 1584 C C . PHE A 1 192 ? 4.696 9.850 -13.025 1.00 74.25 192 PHE A C 1
ATOM 1586 O O . PHE A 1 192 ? 5.253 10.839 -13.500 1.00 74.25 192 PHE A O 1
ATOM 1593 N N . GLY A 1 193 ? 4.042 9.908 -11.858 1.00 73.25 193 GLY A N 1
ATOM 1594 C CA . GLY A 1 193 ? 3.964 11.128 -11.044 1.00 73.25 193 GLY A CA 1
ATOM 1595 C C . GLY A 1 193 ? 3.580 12.371 -11.859 1.00 73.25 193 GLY A C 1
ATOM 1596 O O . GLY A 1 193 ? 2.595 12.358 -12.599 1.00 73.25 193 GLY A O 1
ATOM 1597 N N . ASP A 1 194 ? 4.387 13.431 -11.783 1.00 60.06 194 ASP A N 1
ATOM 1598 C CA . ASP A 1 194 ? 4.177 14.675 -12.544 1.00 60.06 194 ASP A CA 1
ATOM 1599 C C . ASP A 1 194 ? 4.581 14.582 -14.032 1.00 60.06 194 ASP A C 1
ATOM 1601 O O . ASP A 1 194 ? 4.220 15.443 -14.838 1.00 60.06 194 ASP A O 1
ATOM 1605 N N . SER A 1 195 ? 5.281 13.517 -14.442 1.00 57.00 195 SER A N 1
ATOM 1606 C CA . SER A 1 195 ? 5.733 13.314 -15.832 1.00 57.00 195 SER A CA 1
ATOM 1607 C C . SER A 1 195 ? 4.628 12.843 -16.791 1.00 57.00 195 SER A C 1
ATOM 1609 O O . SER A 1 195 ? 4.844 12.768 -18.002 1.00 57.00 195 SER A O 1
ATOM 1611 N N . LYS A 1 196 ? 3.405 12.622 -16.282 1.00 56.12 196 LYS A N 1
ATOM 1612 C CA . LYS A 1 196 ? 2.200 12.232 -17.048 1.00 56.12 196 LYS A CA 1
ATOM 1613 C C . LYS A 1 196 ? 1.923 13.097 -18.277 1.00 56.12 196 LYS A C 1
ATOM 1615 O O . LYS A 1 196 ? 1.292 12.640 -19.223 1.00 56.12 196 LYS A O 1
ATOM 1620 N N . ARG A 1 197 ? 2.355 14.360 -18.257 1.00 47.47 197 ARG A N 1
ATOM 1621 C CA . ARG A 1 197 ? 2.060 15.343 -19.309 1.00 47.47 197 ARG A CA 1
ATOM 1622 C C . ARG A 1 197 ? 3.015 15.281 -20.505 1.00 47.47 197 ARG A C 1
ATOM 1624 O O . ARG A 1 197 ? 2.828 16.043 -21.446 1.00 47.47 197 ARG A O 1
ATOM 1631 N N . GLN A 1 198 ? 4.033 14.419 -20.476 1.00 52.88 198 GLN A N 1
ATOM 1632 C CA . GLN A 1 198 ? 5.083 14.371 -21.502 1.00 52.88 198 GLN A CA 1
ATOM 1633 C C . GLN A 1 198 ? 5.445 12.936 -21.893 1.00 52.88 198 GLN A C 1
ATOM 1635 O O . GLN A 1 198 ? 6.607 12.579 -22.010 1.00 52.88 198 GLN A O 1
ATOM 1640 N N . VAL A 1 199 ? 4.438 12.090 -22.079 1.00 55.81 199 VAL A N 1
ATOM 1641 C CA . VAL A 1 199 ? 4.625 10.690 -22.466 1.00 55.81 199 VAL A CA 1
ATOM 1642 C C . VAL A 1 199 ? 4.570 10.588 -23.994 1.00 55.81 199 VAL A C 1
ATOM 1644 O O . VAL A 1 199 ? 3.499 10.459 -24.581 1.00 55.81 199 VAL A O 1
ATOM 1647 N N . GLU A 1 200 ? 5.721 10.651 -24.663 1.00 55.66 200 GLU A N 1
ATOM 1648 C CA . GLU A 1 200 ? 5.807 10.339 -26.097 1.00 55.66 200 GLU A CA 1
ATOM 1649 C C . GLU A 1 200 ? 5.989 8.834 -26.284 1.00 55.66 200 GLU A C 1
ATOM 1651 O O . GLU A 1 200 ? 7.065 8.315 -26.008 1.00 55.66 200 GLU A O 1
ATOM 1656 N N . THR A 1 201 ? 4.954 8.134 -26.760 1.00 56.47 201 THR A N 1
ATOM 1657 C CA . THR A 1 201 ? 5.060 6.709 -27.106 1.00 56.47 201 THR A CA 1
ATOM 1658 C C . THR A 1 201 ? 5.476 6.552 -28.561 1.00 56.47 201 THR A C 1
ATOM 1660 O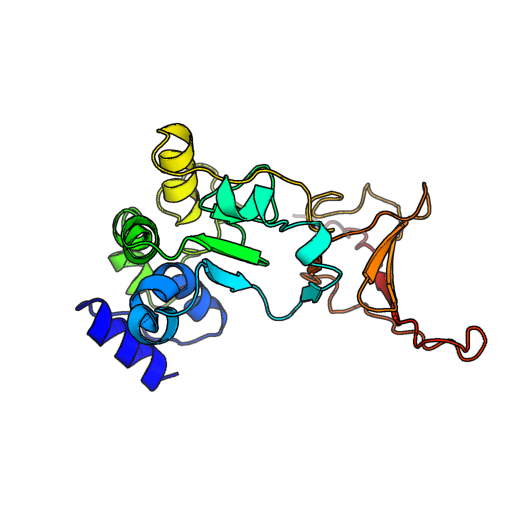 O . THR A 1 201 ? 4.740 6.928 -29.471 1.00 56.47 201 THR A O 1
ATOM 1663 N N . THR A 1 202 ? 6.641 5.960 -28.801 1.00 54.59 202 THR A N 1
ATOM 1664 C CA . THR A 1 202 ? 7.135 5.681 -30.157 1.00 54.59 202 THR A CA 1
ATOM 1665 C C . THR A 1 202 ? 7.082 4.186 -30.460 1.00 54.59 202 THR A C 1
ATOM 1667 O O . THR A 1 202 ? 7.831 3.399 -29.893 1.00 54.59 202 THR A O 1
ATOM 1670 N N . PHE A 1 203 ? 6.213 3.788 -31.396 1.00 47.06 203 PHE A N 1
ATOM 1671 C CA . PHE A 1 203 ? 6.162 2.423 -31.926 1.00 47.06 203 PHE A CA 1
ATOM 1672 C C . PHE A 1 203 ? 7.071 2.313 -33.157 1.00 47.06 203 PHE A C 1
ATOM 1674 O O . PHE A 1 203 ? 6.703 2.705 -34.265 1.00 47.06 203 PHE A O 1
ATOM 1681 N N . SER A 1 204 ? 8.286 1.792 -32.987 1.00 44.66 204 SER A N 1
ATOM 1682 C CA . SER A 1 204 ? 9.210 1.585 -34.109 1.00 44.66 204 SER A CA 1
ATOM 1683 C C . SER A 1 204 ? 8.883 0.298 -34.878 1.00 44.66 204 SER A C 1
ATOM 1685 O O . SER A 1 204 ? 9.104 -0.802 -34.379 1.00 44.66 204 SER A O 1
ATOM 1687 N N . ARG A 1 205 ? 8.441 0.415 -36.143 1.00 38.25 205 ARG A N 1
ATOM 1688 C CA . ARG A 1 205 ? 8.330 -0.730 -37.078 1.00 38.25 205 ARG A CA 1
ATOM 1689 C C . ARG A 1 205 ? 9.688 -1.255 -37.573 1.00 38.25 205 ARG A C 1
ATOM 1691 O O . ARG A 1 205 ? 9.745 -2.341 -38.135 1.00 38.25 205 ARG A O 1
ATOM 1698 N N . ARG A 1 206 ? 10.791 -0.517 -37.382 1.00 38.66 206 ARG A N 1
ATOM 1699 C CA . ARG A 1 206 ? 12.138 -0.939 -37.832 1.00 38.66 206 ARG A CA 1
ATOM 1700 C C . ARG A 1 206 ? 12.807 -1.958 -36.900 1.00 38.66 206 ARG A C 1
ATOM 1702 O O . ARG A 1 206 ? 13.814 -2.538 -37.279 1.00 38.66 206 ARG A O 1
ATOM 1709 N N . LEU A 1 207 ? 12.233 -2.206 -35.722 1.00 39.31 207 LEU A N 1
ATOM 1710 C CA . LEU A 1 207 ? 12.681 -3.198 -34.736 1.00 39.31 207 LEU A CA 1
ATOM 1711 C C . LEU A 1 207 ? 11.641 -4.325 -34.593 1.00 39.31 207 LEU A C 1
ATOM 1713 O O . LEU A 1 207 ? 11.251 -4.711 -33.496 1.00 39.31 207 LEU A O 1
ATOM 1717 N N . LEU A 1 208 ? 11.138 -4.852 -35.712 1.00 33.62 208 LEU A N 1
ATOM 1718 C CA . LEU A 1 208 ? 10.185 -5.962 -35.690 1.00 33.62 208 LEU A CA 1
ATOM 1719 C C . LEU A 1 208 ? 10.886 -7.286 -35.361 1.00 33.62 208 LEU A C 1
ATOM 1721 O O . LEU A 1 208 ? 11.311 -8.019 -36.250 1.00 33.62 208 LEU A O 1
ATOM 1725 N N . ARG A 1 209 ? 10.915 -7.603 -34.063 1.00 35.25 209 ARG A N 1
ATOM 1726 C CA . ARG A 1 209 ? 10.388 -8.889 -33.565 1.00 35.25 209 ARG A CA 1
ATOM 1727 C C . ARG A 1 209 ? 9.495 -8.753 -32.324 1.00 35.25 209 ARG A C 1
ATOM 1729 O O . ARG A 1 209 ? 8.775 -9.704 -32.053 1.00 35.25 209 ARG A O 1
ATOM 1736 N N . GLN A 1 210 ? 9.464 -7.608 -31.624 1.00 37.38 210 GLN A N 1
ATOM 1737 C CA . GLN A 1 210 ? 8.531 -7.342 -30.512 1.00 37.38 210 GLN A CA 1
ATOM 1738 C C . GLN A 1 210 ? 8.136 -5.852 -30.428 1.00 37.38 210 GLN A C 1
ATOM 1740 O O . GLN A 1 210 ? 8.928 -5.004 -30.843 1.00 37.38 210 GLN A O 1
ATOM 1745 N N . PRO A 1 211 ? 6.934 -5.508 -29.918 1.00 37.12 211 PRO A N 1
ATOM 1746 C CA . PRO A 1 211 ? 6.546 -4.119 -29.689 1.00 37.12 211 PRO A CA 1
ATOM 1747 C C . PRO A 1 211 ? 7.432 -3.495 -28.601 1.00 37.12 211 PRO A C 1
ATOM 1749 O O . PRO A 1 211 ? 7.481 -3.984 -27.475 1.00 37.12 211 PRO A O 1
ATOM 1752 N N . ILE A 1 212 ? 8.132 -2.415 -28.949 1.00 42.44 212 ILE A N 1
ATOM 1753 C CA . ILE A 1 212 ? 8.926 -1.608 -28.017 1.00 42.44 212 ILE A CA 1
ATOM 1754 C C . ILE A 1 212 ? 8.128 -0.342 -27.718 1.00 42.44 212 ILE A C 1
ATOM 1756 O O . ILE A 1 212 ? 7.763 0.381 -28.646 1.00 42.44 212 ILE A O 1
ATOM 1760 N N . MET A 1 213 ? 7.878 -0.077 -26.436 1.00 43.12 213 MET A N 1
ATOM 1761 C CA . MET A 1 213 ? 7.338 1.193 -25.958 1.00 43.12 213 MET A CA 1
ATOM 1762 C C . MET A 1 213 ? 8.501 2.006 -25.380 1.00 43.12 213 MET A C 1
ATOM 1764 O O . MET A 1 213 ? 9.080 1.615 -24.368 1.00 43.12 213 MET A O 1
ATOM 1768 N N . SER A 1 214 ? 8.878 3.110 -26.023 1.00 46.62 214 SER A N 1
ATOM 1769 C CA . SER A 1 214 ? 9.815 4.090 -25.455 1.00 46.62 214 SER A CA 1
ATOM 1770 C C . SER A 1 214 ? 9.069 5.331 -25.005 1.00 46.62 214 SER A C 1
ATOM 1772 O O . SER A 1 214 ? 8.242 5.827 -25.765 1.00 46.62 214 SER A O 1
ATOM 1774 N N . LEU A 1 215 ? 9.387 5.809 -23.800 1.00 46.59 215 LEU A N 1
ATOM 1775 C CA . LEU A 1 215 ? 8.840 7.010 -23.174 1.00 46.59 215 LEU A CA 1
ATOM 1776 C C . LEU A 1 215 ? 9.976 7.970 -22.824 1.00 46.59 215 LEU A C 1
ATOM 1778 O O . LEU A 1 215 ? 10.9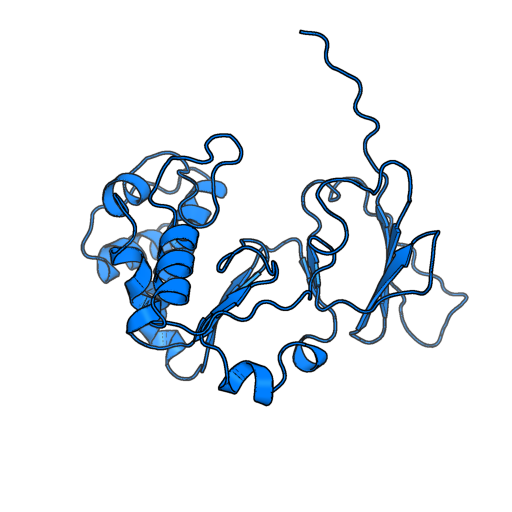21 7.579 -22.139 1.00 46.59 215 LEU A O 1
ATOM 1782 N N . THR A 1 216 ? 9.877 9.219 -23.272 1.00 46.12 216 THR A N 1
ATOM 1783 C CA . THR A 1 216 ? 10.852 10.274 -22.959 1.00 46.12 216 THR A CA 1
ATOM 1784 C C . THR A 1 216 ? 10.253 11.213 -21.927 1.00 46.12 216 THR A C 1
ATOM 1786 O O . THR A 1 216 ? 9.274 11.875 -22.236 1.00 46.12 216 THR A O 1
ATOM 1789 N N . THR A 1 217 ? 10.839 11.335 -20.738 1.00 40.88 217 THR A N 1
ATOM 1790 C CA . THR A 1 217 ? 10.446 12.387 -19.789 1.00 40.88 217 THR A CA 1
ATOM 1791 C C . THR A 1 217 ? 11.332 13.619 -20.025 1.00 40.88 217 THR A C 1
ATOM 1793 O O . THR A 1 217 ? 12.554 13.477 -20.140 1.00 40.88 217 THR A O 1
ATOM 1796 N N . LYS A 1 218 ? 10.760 14.832 -20.167 1.00 38.22 218 LYS A N 1
ATOM 1797 C CA . LYS A 1 218 ? 11.541 16.086 -20.100 1.00 38.22 218 LYS A CA 1
ATOM 1798 C C . LYS A 1 218 ? 11.374 16.710 -18.713 1.00 38.22 218 LYS A C 1
ATOM 1800 O O . LYS A 1 218 ? 10.322 16.638 -18.085 1.00 38.22 218 LYS A O 1
ATOM 1805 N N . GLY A 1 219 ? 12.453 17.295 -18.213 1.00 35.47 219 GLY A N 1
ATOM 1806 C CA . GLY A 1 219 ? 12.522 17.910 -16.899 1.00 35.47 219 GLY A CA 1
ATOM 1807 C C . GLY A 1 219 ? 12.004 19.322 -16.985 1.00 35.47 219 GLY A C 1
ATOM 1808 O O . GLY A 1 219 ? 12.271 20.019 -17.963 1.00 35.47 219 GLY A O 1
ATOM 1809 N N . PHE A 1 220 ? 11.277 19.746 -15.961 1.00 32.47 220 PHE A N 1
ATOM 1810 C CA . PHE A 1 220 ? 10.943 21.149 -15.809 1.00 32.47 220 PHE A CA 1
ATOM 1811 C C . PHE A 1 220 ? 12.236 21.942 -15.593 1.00 32.47 220 PHE A C 1
ATOM 1813 O O . PHE A 1 220 ? 12.988 21.673 -14.656 1.00 32.47 220 PHE A O 1
ATOM 1820 N N . ALA A 1 221 ? 12.486 22.931 -16.452 1.00 31.44 221 ALA A N 1
ATOM 1821 C CA . ALA A 1 221 ? 13.199 24.113 -16.004 1.00 31.44 221 ALA A CA 1
ATOM 1822 C C . ALA A 1 221 ? 12.245 24.812 -15.033 1.00 31.44 221 ALA A C 1
ATOM 1824 O O . ALA A 1 221 ? 11.134 25.180 -15.412 1.00 31.44 221 ALA A O 1
ATOM 1825 N N . THR A 1 222 ? 12.627 24.906 -13.766 1.00 29.98 222 THR A N 1
ATOM 1826 C CA . THR A 1 222 ? 11.933 25.769 -12.817 1.00 29.98 222 THR A CA 1
ATOM 1827 C C . THR A 1 222 ? 12.101 27.201 -13.310 1.00 29.98 222 THR A C 1
ATOM 1829 O O . THR A 1 222 ? 13.171 27.783 -13.141 1.00 29.98 222 THR A O 1
ATOM 1832 N N . GLU A 1 223 ? 11.075 27.769 -13.940 1.00 27.70 223 GLU A N 1
ATOM 1833 C CA . GLU A 1 223 ? 10.908 29.215 -13.880 1.00 27.70 223 GLU A CA 1
ATOM 1834 C C . GLU A 1 223 ? 10.676 29.537 -12.408 1.00 27.70 223 GLU A C 1
ATOM 1836 O O . GLU A 1 223 ? 9.716 29.066 -11.792 1.00 27.70 223 GLU A O 1
ATOM 1841 N N . ALA A 1 224 ? 11.638 30.243 -11.818 1.00 30.47 224 ALA A N 1
ATOM 1842 C CA . ALA A 1 224 ? 11.471 30.841 -10.513 1.00 30.47 224 ALA A CA 1
ATOM 1843 C C . ALA A 1 224 ? 10.233 31.740 -10.588 1.00 30.47 224 ALA A C 1
ATOM 1845 O O . ALA A 1 224 ? 10.234 32.750 -11.288 1.00 30.47 224 ALA A O 1
ATOM 1846 N N . GLN A 1 225 ? 9.160 31.346 -9.908 1.00 30.20 225 GLN A N 1
ATOM 1847 C CA . GLN A 1 225 ? 8.158 32.316 -9.507 1.00 30.20 225 GLN A CA 1
ATOM 1848 C C . GLN A 1 225 ? 8.782 33.097 -8.351 1.00 30.20 225 GLN A C 1
ATOM 1850 O O . GLN A 1 225 ? 8.958 32.562 -7.256 1.00 30.20 225 GLN A O 1
ATOM 1855 N N . ASP A 1 226 ? 9.226 34.309 -8.682 1.00 28.06 226 ASP A N 1
ATOM 1856 C CA . ASP A 1 226 ? 9.624 35.367 -7.751 1.00 28.06 226 ASP A CA 1
ATOM 1857 C C . ASP A 1 226 ? 8.463 35.690 -6.772 1.00 28.06 226 ASP A C 1
ATOM 1859 O O . ASP A 1 226 ? 7.312 35.364 -7.076 1.00 28.06 226 ASP A O 1
ATOM 1863 N N . PRO A 1 227 ? 8.775 36.272 -5.597 1.00 39.78 227 PRO A N 1
ATOM 1864 C CA . PRO A 1 227 ? 8.154 36.000 -4.290 1.00 39.78 227 PRO A CA 1
ATOM 1865 C C . PRO A 1 227 ? 6.661 36.311 -4.122 1.00 39.78 227 PRO A C 1
ATOM 1867 O O . PRO A 1 227 ? 6.164 37.299 -4.706 1.00 39.78 227 PRO A O 1
#

pLDDT: mean 76.8, std 21.39, range [27.7, 98.0]

Organism: NCBI:txid73025

Sequence (227 aa):
MEQFHDLAVRKTGHSLGPLYGPYKLCDYKPLFGHMFEDILQPYDFYGFCDVDTLWGDIRSFLTPAVLHSHDVFSAWPRRVVYGHFTLFRNIPLLRYAYRDVEGVWRKLSARNWEGLDEWRWREYQVPGFFGDTMALWAKQGQIRAWQGKCSFSDGYGFGYQLGSSGIVVWSAGKLHLRTNKGPAVEGMYHHFGDSKRQVETTFSRRLLRQPIMSLTTKGFATEAQDP